Protein AF-R7M9Q4-F1 (afdb_monomer)

Solvent-accessible surface area (backbone atoms only — not comparable to full-atom values): 20468 Å² total; per-residue (Å²): 106,72,73,55,52,57,53,48,53,58,52,61,75,65,59,75,87,78,76,79,80,89,34,70,47,66,74,73,73,48,76,90,44,61,69,54,47,45,53,53,47,53,52,58,59,32,46,84,56,26,28,61,67,54,48,48,50,51,49,61,69,34,69,54,94,81,58,94,63,65,62,60,62,51,62,70,34,91,81,38,45,84,72,50,76,46,64,63,47,68,81,48,102,86,42,60,44,44,33,37,39,36,37,73,64,32,34,40,41,34,43,70,40,64,82,62,77,55,76,37,66,64,53,55,51,48,53,68,72,49,64,78,51,92,48,58,73,47,40,34,35,40,27,30,82,90,41,82,53,56,65,72,32,81,68,46,19,73,37,39,52,68,56,54,43,55,51,56,68,74,55,53,48,84,62,29,78,45,49,74,53,41,58,57,54,54,42,49,42,56,40,43,51,68,68,59,64,32,65,66,77,77,46,81,44,71,62,55,47,54,43,65,78,38,42,73,59,52,53,49,51,53,52,51,51,52,56,53,34,50,56,51,50,53,51,45,51,54,52,43,50,65,72,65,34,89,61,39,48,73,47,75,39,82,87,74,42,30,38,38,38,30,54,71,88,51,91,44,65,81,93,42,17,65,32,35,34,48,33,41,45,93,90,38,74,52,29,79,70,26,43,38,36,37,32,38,42,40,32,70,71,39,30,78,76,41,64,85,56,57,70,42,76,78,47,75,49,76,40,52,26,72,48,74,64,42,35,57,56,45,49,52,51,54,44,52,54,52,49,52,55,45,66,76,44,46,64,63,52,51,49,60,55,53,57,52,61,66,74,78,109

Secondary structure (DSSP, 8-state):
-HHHHHHHHHHHTT----PPPP-HHHHTT----HHHHHHHHHHHH-TTTS-HHHHHHHHHHT--TT-SS-HHHHHHSTT--EEEEEEEEEEETTEEEEEEEEESS-EEEEEE-SS--S-BTHHHHHHHHHTT-SS-EEEEEEE-TT----BSSTTEEEEEHHHHHHHHHT--GGGSSSGGGHHHHHHHHHHHHHHTS-GGGTS--HHHHHHHHHHHHHHHHHHHHHHHHHHHHHHHHHHHHHHH-TTEEEEEETTTTEEEEEETTS--BTTBSEEEEEEE-TT-S-EEEEEEEEEEEE-TTHHHH-TTS--EEEEEEEEEESSHHHHHHHHHHHHHHHHHHHHHHHHHHHHHHHHHHTT--

Mean predicted aligned error: 11.91 Å

Structure (mmCIF, N/CA/C/O backbone):
data_AF-R7M9Q4-F1
#
_entry.id   AF-R7M9Q4-F1
#
loop_
_atom_site.group_PDB
_atom_site.id
_atom_site.type_symbol
_atom_site.label_atom_id
_atom_site.label_alt_id
_atom_site.label_comp_id
_atom_site.label_asym_id
_atom_site.label_entity_id
_atom_site.label_seq_id
_atom_site.pdbx_PDB_ins_code
_atom_site.Cartn_x
_atom_site.Cartn_y
_atom_site.Cartn_z
_atom_site.occupancy
_atom_site.B_iso_or_equiv
_atom_site.auth_seq_id
_atom_site.auth_comp_id
_atom_site.auth_asym_id
_atom_site.auth_atom_id
_atom_site.pdbx_PDB_model_num
ATOM 1 N N . MET A 1 1 ? 35.029 -3.135 2.229 1.00 70.31 1 MET A N 1
ATOM 2 C CA . MET A 1 1 ? 34.080 -3.488 1.151 1.00 70.31 1 MET A CA 1
ATOM 3 C C . MET A 1 1 ? 33.670 -4.965 1.120 1.00 70.31 1 MET A C 1
ATOM 5 O O . MET A 1 1 ? 32.537 -5.232 1.477 1.00 70.31 1 MET A O 1
ATOM 9 N N . LYS A 1 2 ? 34.517 -5.950 0.756 1.00 77.69 2 LYS A N 1
ATOM 10 C CA . LYS A 1 2 ? 34.072 -7.368 0.644 1.00 77.69 2 LYS A CA 1
ATOM 11 C C . LYS A 1 2 ? 33.446 -7.928 1.936 1.00 77.69 2 LYS A C 1
ATOM 13 O O . LYS A 1 2 ? 32.343 -8.456 1.897 1.00 77.69 2 LYS A O 1
ATOM 18 N N . ALA A 1 3 ? 34.106 -7.733 3.078 1.00 78.75 3 ALA A N 1
ATOM 19 C CA . ALA A 1 3 ? 33.593 -8.172 4.381 1.00 78.75 3 ALA A CA 1
ATOM 20 C C . ALA A 1 3 ? 32.286 -7.460 4.797 1.00 78.75 3 ALA A C 1
ATOM 22 O O . ALA A 1 3 ? 31.437 -8.051 5.458 1.00 78.75 3 ALA A O 1
ATOM 23 N N . GLU A 1 4 ? 32.100 -6.201 4.392 1.00 77.50 4 GLU A N 1
ATOM 24 C CA . GLU A 1 4 ? 30.874 -5.438 4.666 1.00 77.50 4 GLU A CA 1
ATOM 25 C C . GLU A 1 4 ? 29.713 -5.933 3.800 1.00 77.50 4 GLU A C 1
ATOM 27 O O . GLU A 1 4 ? 28.610 -6.115 4.304 1.00 77.50 4 GLU A O 1
ATOM 32 N N . LEU A 1 5 ? 29.973 -6.247 2.528 1.00 81.56 5 LEU A N 1
ATOM 33 C CA . LEU A 1 5 ? 28.978 -6.832 1.627 1.00 81.56 5 LEU A CA 1
ATOM 34 C C . LEU A 1 5 ? 28.538 -8.225 2.090 1.00 81.56 5 LEU A C 1
ATOM 36 O O . LEU A 1 5 ? 27.349 -8.525 2.078 1.00 81.56 5 LEU A O 1
ATOM 40 N N . GLU A 1 6 ? 29.466 -9.057 2.571 1.00 84.69 6 GLU A N 1
ATOM 41 C CA . GLU A 1 6 ? 29.130 -10.357 3.170 1.00 84.69 6 GLU A CA 1
ATOM 42 C C . GLU A 1 6 ? 28.281 -10.206 4.443 1.00 84.69 6 GLU A C 1
ATOM 44 O O . GLU A 1 6 ? 27.401 -11.026 4.711 1.00 84.69 6 GLU A O 1
ATOM 49 N N . LYS A 1 7 ? 28.510 -9.147 5.230 1.00 82.56 7 LYS A N 1
ATOM 50 C CA . LYS A 1 7 ? 27.692 -8.824 6.406 1.00 82.56 7 LYS A CA 1
ATOM 51 C C . LYS A 1 7 ? 26.277 -8.398 6.000 1.00 82.56 7 LYS A C 1
ATOM 53 O O . LYS A 1 7 ? 25.322 -8.862 6.620 1.00 82.56 7 LYS A O 1
ATOM 58 N N . ILE A 1 8 ? 26.144 -7.567 4.964 1.00 83.75 8 ILE A N 1
ATOM 59 C CA . ILE A 1 8 ? 24.847 -7.143 4.414 1.00 83.75 8 ILE A CA 1
ATOM 60 C C . ILE A 1 8 ? 24.081 -8.347 3.856 1.00 83.75 8 ILE A C 1
ATOM 62 O O . ILE A 1 8 ? 22.933 -8.546 4.232 1.00 83.75 8 ILE A O 1
ATOM 66 N N . ASP A 1 9 ? 24.712 -9.206 3.050 1.00 82.75 9 ASP A N 1
ATOM 67 C CA . ASP A 1 9 ? 24.077 -10.410 2.483 1.00 82.75 9 ASP A CA 1
ATOM 68 C C . ASP A 1 9 ? 23.519 -11.344 3.573 1.00 82.75 9 ASP A C 1
ATOM 70 O O . ASP A 1 9 ? 22.388 -11.824 3.485 1.00 82.75 9 ASP A O 1
ATOM 74 N N . ARG A 1 10 ? 24.272 -11.551 4.662 1.00 84.81 10 ARG A N 1
ATOM 75 C CA . ARG A 1 10 ? 23.792 -12.342 5.809 1.00 84.81 10 ARG A CA 1
ATOM 76 C C . ARG A 1 10 ? 22.605 -11.698 6.521 1.00 84.81 10 ARG A C 1
ATOM 78 O O . ARG A 1 10 ? 21.730 -12.435 6.967 1.00 84.81 10 ARG A O 1
ATOM 85 N N . LYS A 1 11 ? 22.588 -10.366 6.658 1.00 83.19 11 LYS A N 1
ATOM 86 C CA . LYS A 1 11 ? 21.455 -9.623 7.232 1.00 83.19 11 LYS A CA 1
ATOM 87 C C . LYS A 1 11 ? 20.225 -9.749 6.323 1.00 83.19 11 LYS A C 1
ATOM 89 O O . LYS A 1 11 ? 19.170 -10.163 6.785 1.00 83.19 11 LYS A O 1
ATOM 94 N N . LEU A 1 12 ? 20.395 -9.535 5.017 1.00 81.56 12 LEU A N 1
ATOM 95 C CA . LEU A 1 12 ? 19.318 -9.626 4.028 1.00 81.56 12 LEU A CA 1
ATOM 96 C C . LEU A 1 12 ? 18.658 -11.011 3.981 1.00 81.56 12 LEU A C 1
ATOM 98 O O . LEU A 1 12 ? 17.439 -11.106 3.900 1.00 81.56 12 LEU A O 1
ATOM 102 N N . LYS A 1 13 ? 19.436 -12.093 4.101 1.00 82.62 13 LYS A N 1
ATOM 103 C CA . LYS A 1 13 ? 18.911 -13.474 4.125 1.00 82.62 13 LYS A CA 1
ATOM 104 C C . LYS A 1 13 ? 18.049 -13.811 5.346 1.00 82.62 13 LYS A C 1
ATOM 106 O O . LYS A 1 13 ? 17.380 -14.842 5.335 1.00 82.62 13 LYS A O 1
ATOM 111 N N . ARG A 1 14 ? 18.104 -13.006 6.411 1.00 77.75 14 ARG A N 1
ATOM 112 C CA . ARG A 1 14 ? 17.353 -13.235 7.658 1.00 77.75 14 ARG A CA 1
ATOM 113 C C . ARG A 1 14 ? 16.019 -12.501 7.690 1.00 77.75 14 ARG A C 1
ATOM 115 O O . ARG A 1 14 ? 15.104 -12.978 8.358 1.00 77.75 14 ARG A O 1
ATOM 122 N N . ILE A 1 15 ? 15.899 -11.422 6.921 1.00 76.88 15 ILE A N 1
ATOM 123 C CA . ILE A 1 15 ? 14.683 -10.620 6.822 1.00 76.88 15 ILE A CA 1
ATOM 124 C C . ILE A 1 15 ? 13.531 -11.497 6.322 1.00 76.88 15 ILE A C 1
ATOM 126 O O . ILE A 1 15 ? 13.568 -12.053 5.220 1.00 76.88 15 ILE A O 1
ATOM 130 N N . ARG A 1 16 ? 12.468 -11.591 7.125 1.00 66.69 16 ARG A N 1
ATOM 131 C CA . ARG A 1 16 ? 11.183 -12.172 6.717 1.00 66.69 16 ARG A CA 1
ATOM 132 C C . ARG A 1 16 ? 10.185 -11.051 6.483 1.00 66.69 16 ARG A C 1
ATOM 134 O O . ARG A 1 16 ? 9.675 -10.470 7.435 1.00 66.69 16 ARG A O 1
ATOM 141 N N . ILE A 1 17 ? 9.857 -10.796 5.219 1.00 62.75 17 ILE A N 1
ATOM 142 C CA . ILE A 1 17 ? 8.815 -9.831 4.860 1.00 62.75 17 ILE A CA 1
ATOM 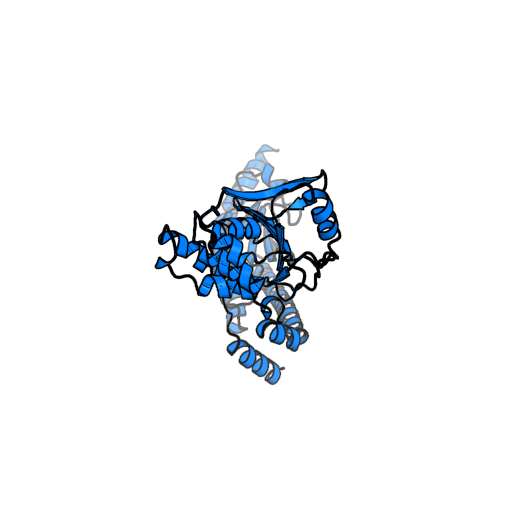143 C C . ILE A 1 17 ? 7.462 -10.412 5.294 1.00 62.75 17 ILE A C 1
ATOM 145 O O . ILE A 1 17 ? 6.940 -11.340 4.670 1.00 62.75 17 ILE A O 1
ATOM 149 N N . LYS A 1 18 ? 6.896 -9.899 6.392 1.00 58.84 18 LYS A N 1
ATOM 150 C CA . LYS A 1 18 ? 5.530 -10.238 6.806 1.00 58.84 18 LYS A CA 1
ATOM 151 C C . LYS A 1 18 ? 4.557 -9.528 5.871 1.00 58.84 18 LYS A C 1
ATOM 153 O O . LYS A 1 18 ? 4.484 -8.304 5.851 1.00 58.84 18 LYS A O 1
ATOM 158 N N . LYS A 1 19 ? 3.796 -10.298 5.097 1.00 61.03 19 LYS A N 1
ATOM 159 C CA . LYS A 1 19 ? 2.701 -9.747 4.297 1.00 61.03 19 LYS A CA 1
ATOM 160 C C . LYS A 1 19 ? 1.541 -9.401 5.230 1.00 61.03 19 LYS A C 1
ATOM 162 O O . LYS A 1 19 ? 1.145 -10.247 6.031 1.00 61.03 19 LYS A O 1
ATOM 167 N N . MET A 1 20 ? 1.006 -8.185 5.128 1.00 61.62 20 MET A N 1
ATOM 168 C CA . MET A 1 20 ? -0.204 -7.831 5.869 1.00 61.62 20 MET A CA 1
ATOM 169 C C . MET A 1 20 ? -1.376 -8.730 5.443 1.00 61.62 20 MET A C 1
ATOM 171 O O . MET A 1 20 ? -1.470 -9.084 4.260 1.00 61.62 20 MET A O 1
ATOM 175 N N . PRO A 1 21 ? -2.240 -9.139 6.386 1.00 64.56 21 PRO A N 1
ATOM 176 C CA . PRO A 1 21 ? -3.415 -9.935 6.066 1.00 64.56 21 PRO A CA 1
ATOM 177 C C . PRO A 1 21 ? -4.367 -9.141 5.164 1.00 64.56 21 PRO A C 1
ATOM 179 O O . PRO A 1 21 ? -4.563 -7.944 5.355 1.00 64.56 21 PRO A O 1
ATOM 182 N N . ASN A 1 22 ? -4.976 -9.818 4.187 1.00 71.94 22 ASN A N 1
ATOM 183 C CA . ASN A 1 22 ? -6.060 -9.229 3.405 1.00 71.94 22 ASN A CA 1
ATOM 184 C C . ASN A 1 22 ? -7.321 -9.160 4.280 1.00 71.94 22 ASN A C 1
ATOM 186 O O . ASN A 1 22 ? -7.720 -10.179 4.845 1.00 71.94 22 ASN A O 1
ATOM 190 N N . THR A 1 23 ? -7.958 -7.994 4.338 1.00 78.19 23 THR A N 1
ATOM 191 C CA . THR A 1 23 ? -9.272 -7.782 4.966 1.00 78.19 23 THR A CA 1
ATOM 192 C C . THR A 1 23 ? -10.290 -7.382 3.901 1.00 78.19 23 THR A C 1
ATOM 194 O O . THR A 1 23 ? -9.913 -7.004 2.787 1.00 78.19 23 THR A O 1
ATOM 197 N N . PHE A 1 24 ? -11.588 -7.428 4.202 1.00 81.12 24 PHE A N 1
ATOM 198 C CA . PHE A 1 24 ? -12.613 -7.028 3.230 1.00 81.12 24 PHE A CA 1
ATOM 199 C C . PHE A 1 24 ? -12.363 -5.615 2.675 1.00 81.12 24 PHE A C 1
ATOM 201 O O . PHE A 1 24 ? -12.371 -5.408 1.460 1.00 81.12 24 PHE A O 1
ATOM 208 N N . LEU A 1 25 ? -12.034 -4.654 3.545 1.00 78.81 25 LEU A N 1
ATOM 209 C CA . LEU A 1 25 ? -11.739 -3.283 3.115 1.00 78.81 25 LEU A CA 1
ATOM 210 C C . LEU A 1 25 ? -10.465 -3.157 2.272 1.00 78.81 25 LEU A C 1
ATOM 212 O O . LEU A 1 25 ? -10.451 -2.350 1.339 1.00 78.81 25 LEU A O 1
ATOM 216 N N . SER A 1 26 ? -9.444 -3.996 2.498 1.00 74.50 26 SER A N 1
ATOM 217 C CA . SER A 1 26 ? -8.271 -4.030 1.614 1.00 74.50 26 SER A CA 1
ATOM 218 C C . SER A 1 26 ? -8.618 -4.572 0.224 1.00 74.50 26 SER A C 1
ATOM 220 O O . SER A 1 26 ? -8.037 -4.133 -0.764 1.00 74.50 26 SER A O 1
ATOM 222 N N . ILE A 1 27 ? -9.575 -5.503 0.131 1.00 79.88 27 ILE A N 1
ATOM 223 C CA . ILE A 1 27 ? -10.039 -6.072 -1.144 1.00 79.88 27 ILE A CA 1
ATOM 224 C C . ILE A 1 27 ? -10.811 -5.028 -1.961 1.00 79.88 27 ILE A C 1
ATOM 226 O O . ILE A 1 27 ? -10.597 -4.918 -3.166 1.00 79.88 27 ILE A O 1
ATOM 230 N N . ILE A 1 28 ? -11.673 -4.234 -1.318 1.00 79.88 28 ILE A N 1
ATOM 231 C CA . ILE A 1 28 ? -12.477 -3.204 -2.003 1.00 79.88 28 ILE A CA 1
ATOM 232 C C . ILE A 1 28 ? -11.789 -1.831 -2.087 1.00 79.88 28 ILE A C 1
ATOM 234 O O . ILE A 1 28 ? -12.424 -0.845 -2.463 1.00 79.88 28 ILE A O 1
ATOM 238 N N . ASN A 1 29 ? -10.500 -1.758 -1.739 1.00 77.25 29 ASN A N 1
ATOM 239 C CA . ASN A 1 29 ? -9.687 -0.540 -1.762 1.00 77.25 29 ASN A CA 1
ATOM 240 C C . ASN A 1 29 ? -10.316 0.634 -0.981 1.00 77.25 29 ASN A C 1
ATOM 242 O O . ASN A 1 29 ? -10.319 1.785 -1.431 1.00 77.25 29 ASN A O 1
ATOM 246 N N . LYS A 1 30 ? -10.885 0.343 0.194 1.00 77.31 30 LYS A N 1
ATOM 247 C CA . LYS A 1 30 ? -11.396 1.357 1.122 1.00 77.31 30 LYS A CA 1
ATOM 248 C C . LYS A 1 30 ? -10.403 1.577 2.255 1.00 77.31 30 LYS A C 1
ATOM 250 O O . LYS A 1 30 ? -9.820 0.634 2.782 1.00 77.31 30 LYS A O 1
ATOM 255 N N . LYS A 1 31 ? -10.211 2.847 2.615 1.00 74.94 31 LYS A N 1
ATOM 256 C CA . LYS A 1 31 ? -9.383 3.235 3.757 1.00 74.94 31 LYS A CA 1
ATOM 257 C C . LYS A 1 31 ? -10.149 2.987 5.052 1.00 74.94 31 LYS A C 1
ATOM 259 O O . LYS A 1 31 ? -11.365 3.138 5.092 1.00 74.94 31 LYS A O 1
ATOM 264 N N . PHE A 1 32 ? -9.414 2.639 6.097 1.00 73.56 32 PHE A N 1
ATOM 265 C CA . PHE A 1 32 ? -9.938 2.477 7.448 1.00 73.56 32 PHE A CA 1
ATOM 266 C C . PHE A 1 32 ? -9.890 3.834 8.171 1.00 73.56 32 PHE A C 1
ATOM 268 O O . PHE A 1 32 ? -9.094 4.060 9.078 1.00 73.56 32 PHE A O 1
ATOM 275 N N . ASP A 1 33 ? -10.672 4.789 7.663 1.00 81.56 33 ASP A N 1
ATOM 276 C CA . ASP A 1 33 ? -10.857 6.091 8.306 1.00 81.56 33 ASP A CA 1
ATOM 277 C C . ASP A 1 33 ? -11.890 6.016 9.439 1.00 81.56 33 ASP A C 1
ATOM 279 O O . ASP A 1 33 ? -12.653 5.057 9.541 1.00 81.56 33 ASP A O 1
ATOM 283 N N . GLU A 1 34 ? -11.906 7.035 10.299 1.00 83.19 34 GLU A N 1
ATOM 284 C CA . GLU A 1 34 ? -12.761 7.113 11.492 1.00 83.19 34 GLU A CA 1
ATOM 285 C C . GLU A 1 34 ? -14.228 6.810 11.199 1.00 83.19 34 GLU A C 1
ATOM 287 O O . GLU A 1 34 ? -14.825 5.960 11.855 1.00 83.19 34 GLU A O 1
ATOM 292 N N . VAL A 1 35 ? -14.766 7.392 10.127 1.00 87.38 35 VAL A N 1
ATOM 293 C CA . VAL A 1 35 ? -16.145 7.179 9.674 1.00 87.38 35 VAL A CA 1
ATOM 294 C C . VAL A 1 35 ? -16.397 5.719 9.298 1.00 87.38 35 VAL A C 1
ATOM 296 O O . VAL A 1 35 ? -17.422 5.137 9.661 1.00 87.38 35 VAL A O 1
ATOM 299 N N . THR A 1 36 ? -15.472 5.107 8.561 1.00 88.94 36 THR A N 1
ATOM 300 C CA . THR A 1 36 ? -15.588 3.709 8.143 1.00 88.94 36 THR A CA 1
ATOM 301 C C . THR A 1 36 ? -15.547 2.768 9.343 1.00 88.94 36 THR A C 1
ATOM 303 O O . THR A 1 36 ? -16.353 1.838 9.410 1.00 88.94 36 THR A O 1
ATOM 306 N N . ILE A 1 37 ? -14.680 3.030 10.325 1.00 89.56 37 ILE A N 1
ATOM 307 C CA . ILE A 1 37 ? -14.646 2.215 11.543 1.00 89.56 37 ILE A CA 1
ATOM 308 C C . ILE A 1 37 ? -15.900 2.418 12.379 1.00 89.56 37 ILE A C 1
ATOM 310 O O . ILE A 1 37 ? -16.456 1.432 12.855 1.00 89.56 37 ILE A O 1
ATOM 314 N N . SER A 1 38 ? -16.387 3.652 12.514 1.00 92.75 38 SER A N 1
ATOM 315 C CA . SER A 1 38 ? -17.630 3.933 13.235 1.00 92.75 38 SER A CA 1
ATOM 316 C C . SER A 1 38 ? -18.805 3.168 12.623 1.00 92.75 38 SER A C 1
ATOM 318 O O . SER A 1 38 ? -19.590 2.571 13.353 1.00 92.75 38 SER A O 1
ATOM 320 N N . ARG A 1 39 ? -18.868 3.054 11.288 1.00 92.44 39 ARG A N 1
ATOM 321 C CA . ARG A 1 39 ? -19.854 2.205 10.592 1.00 92.44 39 ARG A CA 1
ATOM 322 C C . ARG A 1 39 ? -19.722 0.726 10.938 1.00 92.44 39 ARG A C 1
ATOM 324 O O . ARG A 1 39 ? -20.727 0.079 11.226 1.00 92.44 39 ARG A O 1
ATOM 331 N N . CYS A 1 40 ? -18.504 0.187 10.919 1.00 92.94 40 CYS A N 1
ATOM 332 C CA . CYS A 1 40 ? -18.264 -1.200 11.317 1.00 92.94 40 CYS A CA 1
ATOM 333 C C . CYS A 1 40 ? -18.645 -1.434 12.785 1.00 92.94 40 CYS A C 1
ATOM 335 O O . CYS A 1 40 ? -19.339 -2.400 13.086 1.00 92.94 40 CYS A O 1
ATOM 337 N N . LEU A 1 41 ? -18.251 -0.534 13.688 1.00 94.81 41 LEU A N 1
ATOM 338 C CA . LEU A 1 41 ? -18.610 -0.592 15.102 1.00 94.81 41 LEU A CA 1
ATOM 339 C C . LEU A 1 41 ? -20.124 -0.536 15.291 1.00 94.81 41 LEU A C 1
ATOM 341 O O . LEU A 1 41 ? -20.656 -1.378 16.000 1.00 94.81 41 LEU A O 1
ATOM 345 N N . ALA A 1 42 ? -20.840 0.368 14.622 1.00 95.94 42 ALA A N 1
ATOM 346 C CA . ALA A 1 42 ? -22.297 0.420 14.712 1.00 95.94 42 ALA A CA 1
ATOM 347 C C . ALA A 1 42 ? -22.952 -0.885 14.238 1.00 95.94 42 ALA A C 1
ATOM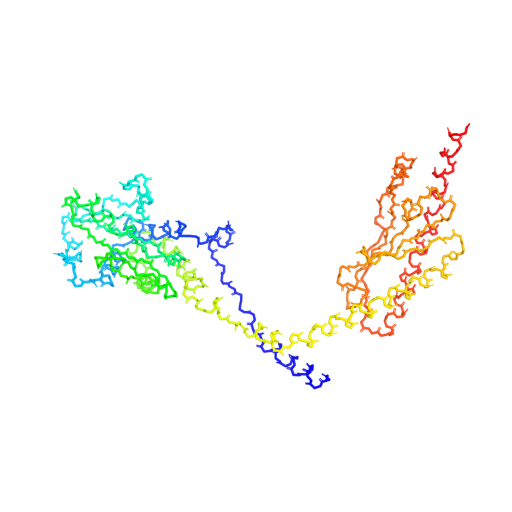 349 O O . ALA A 1 42 ? -23.866 -1.389 14.884 1.00 95.94 42 ALA A O 1
ATOM 350 N N . PHE A 1 43 ? -22.448 -1.501 13.165 1.00 95.00 43 PHE A N 1
ATOM 351 C CA . PHE A 1 43 ? -22.930 -2.821 12.760 1.00 95.00 43 PHE A CA 1
ATOM 352 C C . PHE A 1 43 ? -22.709 -3.874 13.859 1.00 95.00 43 PHE A C 1
ATOM 354 O O . PHE A 1 43 ? -23.636 -4.614 14.183 1.00 95.00 43 PHE A O 1
ATOM 361 N N . LEU A 1 44 ? -21.507 -3.919 14.445 1.00 94.88 44 LEU A N 1
ATOM 362 C CA . LEU A 1 44 ? -21.124 -4.901 15.464 1.00 94.88 44 LEU A CA 1
ATOM 363 C C . LEU A 1 44 ? -21.822 -4.693 16.813 1.00 94.88 44 LEU A C 1
ATOM 365 O O . LEU A 1 44 ? -22.085 -5.666 17.517 1.00 94.88 44 LEU A O 1
ATOM 369 N N . LEU A 1 45 ? -22.103 -3.442 17.173 1.00 95.69 45 LEU A N 1
ATOM 370 C CA . LEU A 1 45 ? -22.740 -3.050 18.428 1.00 95.69 45 LEU A CA 1
ATOM 371 C C . LEU A 1 45 ? -24.270 -3.096 18.351 1.00 95.69 45 LEU A C 1
ATOM 373 O O . LEU A 1 45 ? -24.923 -3.007 19.383 1.00 95.69 45 LEU A O 1
ATOM 377 N N . ASN A 1 46 ? -24.859 -3.266 17.167 1.00 95.38 46 ASN A N 1
ATOM 378 C CA . ASN A 1 46 ? -26.299 -3.435 17.028 1.00 95.38 46 ASN A CA 1
ATOM 379 C C . ASN A 1 46 ? -26.727 -4.851 17.477 1.00 95.38 46 ASN A C 1
ATOM 381 O O . ASN A 1 46 ? -26.441 -5.820 16.763 1.00 95.38 46 ASN A O 1
ATOM 385 N N . PRO A 1 47 ? -27.484 -5.005 18.585 1.00 93.38 47 PRO A N 1
ATOM 386 C CA . PRO A 1 47 ? -27.907 -6.319 19.072 1.00 93.38 47 PRO A CA 1
ATOM 387 C C . PRO A 1 47 ? -28.810 -7.086 18.096 1.00 93.38 47 PRO A C 1
ATOM 389 O O . PRO A 1 47 ? -28.930 -8.303 18.212 1.00 93.38 47 PRO A O 1
ATOM 392 N N . GLN A 1 48 ? -29.448 -6.399 17.140 1.00 91.50 48 GLN A N 1
ATOM 393 C CA . GLN A 1 48 ? -30.253 -7.033 16.094 1.00 91.50 48 GLN A CA 1
ATOM 394 C C . GLN A 1 48 ? -29.393 -7.713 15.023 1.00 91.50 48 GLN A C 1
ATOM 396 O O . GLN A 1 48 ? -29.825 -8.727 14.474 1.00 91.50 48 GLN A O 1
ATOM 401 N N . ASN A 1 49 ? -28.196 -7.181 14.749 1.00 89.81 49 ASN A N 1
ATOM 402 C CA . ASN A 1 49 ? -27.241 -7.762 13.801 1.00 89.81 49 ASN A CA 1
ATOM 403 C C . ASN A 1 49 ? -26.358 -8.820 14.472 1.00 89.81 49 ASN A C 1
ATOM 405 O O . ASN A 1 49 ? -25.983 -9.811 13.842 1.00 89.81 49 ASN A O 1
ATOM 409 N N . THR A 1 50 ? -26.008 -8.596 15.742 1.00 91.62 50 THR A N 1
ATOM 410 C CA . THR A 1 50 ? -25.080 -9.439 16.497 1.00 91.62 50 THR A CA 1
ATOM 411 C C . THR A 1 50 ? -25.727 -10.025 17.755 1.00 91.62 50 THR A C 1
ATOM 413 O O . THR A 1 50 ? -26.459 -11.012 17.666 1.00 91.62 50 THR A O 1
ATOM 416 N N . THR A 1 51 ? -25.403 -9.478 18.930 1.00 93.94 51 THR A N 1
ATOM 417 C CA . THR A 1 51 ? -25.802 -9.976 20.244 1.00 93.94 51 THR A CA 1
ATOM 418 C C . THR A 1 51 ? -25.667 -8.897 21.317 1.00 93.94 51 THR A C 1
ATOM 420 O O . THR A 1 51 ? -24.697 -8.136 21.350 1.00 93.94 51 THR A O 1
ATOM 423 N N . THR A 1 52 ? -26.599 -8.877 22.271 1.00 94.12 52 THR A N 1
ATOM 424 C CA . THR A 1 52 ? -26.554 -7.982 23.442 1.00 94.12 52 THR A CA 1
ATOM 425 C C . THR A 1 52 ? -25.331 -8.239 24.331 1.00 94.12 52 THR A C 1
ATOM 427 O O . THR A 1 52 ? -24.908 -7.355 25.075 1.00 94.12 52 THR A O 1
ATOM 430 N N . LYS A 1 53 ? -24.706 -9.423 24.224 1.00 94.88 53 LYS A N 1
ATOM 431 C CA . LYS A 1 53 ? -23.476 -9.780 24.950 1.00 94.88 53 LYS A CA 1
ATOM 432 C C . LYS A 1 53 ? -22.343 -8.778 24.700 1.00 94.88 53 LYS A C 1
ATOM 434 O O . LYS A 1 53 ? -21.656 -8.409 25.645 1.00 94.88 53 LYS A O 1
ATOM 439 N N . ILE A 1 54 ? -22.190 -8.288 23.465 1.00 96.25 54 ILE A N 1
ATOM 440 C CA . ILE A 1 54 ? -21.151 -7.301 23.121 1.00 96.25 54 ILE A CA 1
ATOM 441 C C . ILE A 1 54 ? -21.398 -5.986 23.868 1.00 96.25 54 ILE A C 1
ATOM 443 O O . ILE A 1 54 ? -20.473 -5.447 24.470 1.00 96.25 54 ILE A O 1
ATOM 447 N N . ILE A 1 55 ? -22.645 -5.497 23.881 1.00 96.62 55 ILE A N 1
ATOM 448 C CA . ILE A 1 55 ? -23.016 -4.274 24.608 1.00 96.62 55 ILE A CA 1
ATOM 449 C C . ILE A 1 55 ? -22.771 -4.437 26.108 1.00 96.62 55 ILE A C 1
ATOM 451 O O . ILE A 1 55 ? -22.187 -3.554 26.728 1.00 96.62 55 ILE A O 1
ATOM 455 N N . LYS A 1 56 ? -23.162 -5.572 26.695 1.00 95.94 56 LYS A N 1
ATOM 456 C CA . LYS A 1 56 ? -22.946 -5.842 28.122 1.00 95.94 56 LYS A CA 1
ATOM 457 C C . LYS A 1 56 ? -21.463 -5.799 28.497 1.00 95.94 56 LYS A C 1
ATOM 459 O O . LYS A 1 56 ? -21.094 -5.142 29.467 1.00 95.94 56 LYS A O 1
ATOM 464 N N . GLU A 1 57 ? -20.609 -6.465 27.725 1.00 96.38 57 GLU A N 1
ATOM 465 C CA . GLU A 1 57 ? -19.166 -6.451 27.976 1.00 96.38 57 GLU A CA 1
ATOM 466 C C . GLU A 1 57 ? -18.552 -5.063 27.738 1.00 96.38 57 GLU A C 1
ATOM 468 O O . GLU A 1 57 ? -17.709 -4.625 28.520 1.00 96.38 57 GLU A O 1
ATOM 473 N N . LEU A 1 58 ? -19.033 -4.318 26.735 1.00 97.25 58 LEU A N 1
ATOM 474 C CA . LEU A 1 58 ? -18.635 -2.925 26.518 1.00 97.25 58 LEU A CA 1
ATOM 475 C C . LEU A 1 58 ? -18.990 -2.040 27.723 1.00 97.25 58 LEU A C 1
ATOM 477 O O . LEU A 1 58 ? -18.163 -1.249 28.175 1.00 97.25 58 LEU A O 1
ATOM 481 N N . LEU A 1 59 ? -20.194 -2.189 28.282 1.00 96.31 59 LEU A N 1
ATOM 482 C CA . LEU A 1 59 ? -20.610 -1.481 29.495 1.00 96.31 59 LEU A CA 1
ATOM 483 C C . LEU A 1 59 ? -19.761 -1.882 30.708 1.00 96.31 59 LEU A C 1
ATOM 485 O O . LEU A 1 59 ? -19.430 -1.028 31.522 1.00 96.31 59 LEU A O 1
ATOM 489 N N . ASN A 1 60 ? -19.359 -3.152 30.818 1.00 94.75 60 ASN A N 1
ATOM 490 C CA . ASN A 1 60 ? -18.484 -3.618 31.896 1.00 94.75 60 ASN A CA 1
ATOM 491 C C . ASN A 1 60 ? -17.090 -2.985 31.845 1.00 94.75 60 ASN A C 1
ATOM 493 O O . ASN A 1 60 ? -16.611 -2.513 32.876 1.00 94.75 60 ASN A O 1
ATOM 497 N N . VAL A 1 61 ? -16.444 -2.958 30.674 1.00 94.88 61 VAL A N 1
ATOM 498 C CA . VAL A 1 61 ? -15.091 -2.385 30.531 1.00 94.88 61 VAL A CA 1
ATOM 499 C C . VAL A 1 61 ? -15.078 -0.856 30.535 1.00 94.88 61 VAL A C 1
ATOM 501 O O . VAL A 1 61 ? -14.011 -0.264 30.666 1.00 94.88 61 VAL A O 1
ATOM 504 N N . SER A 1 62 ? -16.243 -0.219 30.385 1.00 94.38 62 SER A N 1
ATOM 505 C CA . SER A 1 62 ? -16.400 1.238 30.376 1.00 94.38 62 SER A CA 1
ATOM 506 C C . SER A 1 62 ? -16.910 1.808 31.704 1.00 94.38 62 SER A C 1
ATOM 508 O O . SER A 1 62 ? -17.286 2.972 31.756 1.00 94.38 62 SER A O 1
ATOM 510 N N . LYS A 1 63 ? -16.938 1.039 32.796 1.00 90.38 63 LYS A N 1
ATOM 511 C CA . LYS A 1 63 ? -17.345 1.551 34.118 1.00 90.38 63 LYS A CA 1
ATOM 512 C C . LYS A 1 63 ? -16.402 2.653 34.601 1.00 90.38 63 LYS A C 1
ATOM 514 O O . LYS A 1 63 ? -15.187 2.462 34.601 1.00 90.38 63 LYS A O 1
ATOM 519 N N . ILE A 1 64 ? -16.972 3.765 35.059 1.00 88.12 64 ILE A N 1
ATOM 520 C CA . ILE A 1 64 ? -16.233 4.857 35.707 1.00 88.12 64 ILE A CA 1
ATOM 521 C C . ILE A 1 64 ? -16.903 5.231 37.039 1.00 88.12 64 ILE A C 1
ATOM 523 O O . ILE A 1 64 ? -18.107 5.006 37.187 1.00 88.12 64 ILE A O 1
ATOM 527 N N . PRO A 1 65 ? -16.155 5.761 38.026 1.00 80.25 65 PRO A N 1
ATOM 528 C CA . PRO A 1 65 ? -16.715 6.157 39.322 1.00 80.25 65 PRO A CA 1
ATOM 529 C C . PRO A 1 65 ? -17.862 7.175 39.243 1.00 80.25 65 PRO A C 1
ATOM 531 O O . PRO A 1 65 ? -18.725 7.191 40.116 1.00 80.25 65 PRO A O 1
ATOM 534 N N . GLU A 1 66 ? -17.874 8.007 38.205 1.00 80.25 66 GLU A N 1
ATOM 535 C CA . GLU A 1 66 ? -18.807 9.116 37.997 1.00 80.25 66 GLU A CA 1
ATOM 536 C C . GLU A 1 66 ? -20.150 8.675 37.381 1.00 80.25 66 GLU A C 1
ATOM 538 O O . GLU A 1 66 ? -21.039 9.504 37.176 1.00 80.25 66 GLU A O 1
ATOM 543 N N . ASP A 1 67 ? -20.327 7.382 37.082 1.00 82.88 67 ASP A N 1
ATOM 544 C CA . ASP A 1 67 ? -21.580 6.857 36.540 1.00 82.88 67 ASP A CA 1
ATOM 545 C C . ASP A 1 67 ? -22.722 6.968 37.569 1.00 82.88 67 ASP A C 1
ATOM 547 O O . ASP A 1 67 ? -22.740 6.301 38.603 1.00 82.88 67 ASP A O 1
ATOM 551 N N . GLU A 1 68 ? -23.753 7.750 37.245 1.00 77.56 68 GLU A N 1
ATOM 552 C CA . GLU A 1 68 ? -24.938 7.926 38.103 1.00 77.56 68 GLU A CA 1
ATOM 553 C C . GLU A 1 68 ? -25.852 6.684 38.156 1.00 77.56 68 GLU A C 1
ATOM 555 O O . GLU A 1 68 ? -26.757 6.591 38.994 1.00 77.56 68 GLU A O 1
ATOM 560 N N . LYS A 1 69 ? -25.666 5.736 37.228 1.00 86.12 69 LYS A N 1
ATOM 561 C CA . LYS A 1 69 ? -26.498 4.538 37.051 1.00 86.12 69 LYS A CA 1
ATOM 562 C C . LYS A 1 69 ? -25.645 3.312 36.757 1.00 86.12 69 LYS A C 1
ATOM 564 O O . LYS A 1 69 ? -24.661 3.382 36.028 1.00 86.12 69 LYS A O 1
ATOM 569 N N . ASN A 1 70 ? -26.099 2.149 37.223 1.00 91.00 70 ASN A N 1
ATOM 570 C CA . ASN A 1 70 ? -25.548 0.876 36.775 1.00 91.00 70 ASN A CA 1
ATOM 571 C C . ASN A 1 70 ? -26.163 0.488 35.419 1.00 91.00 70 ASN A C 1
ATOM 573 O O . ASN A 1 70 ? -27.216 -0.144 35.348 1.00 91.00 70 ASN A O 1
ATOM 577 N N . PHE A 1 71 ? -25.502 0.871 34.327 1.00 93.44 71 PHE A N 1
ATOM 578 C CA . PHE A 1 71 ? -25.985 0.593 32.970 1.00 93.44 71 PHE A CA 1
ATOM 579 C C . PHE A 1 71 ? -26.092 -0.906 32.644 1.00 93.44 71 PHE A C 1
ATOM 581 O O . PHE A 1 71 ? -26.916 -1.285 31.816 1.00 93.44 71 PHE A O 1
ATOM 588 N N . CYS A 1 72 ? -25.312 -1.772 33.305 1.00 92.44 72 CYS A N 1
ATOM 589 C CA . CYS A 1 72 ? -25.449 -3.223 33.135 1.00 92.44 72 CYS A CA 1
ATOM 590 C C . CYS A 1 72 ? -26.774 -3.732 33.718 1.00 92.44 72 CYS A C 1
ATOM 592 O O . CYS A 1 72 ? -27.459 -4.512 33.066 1.00 92.44 72 CYS A O 1
ATOM 594 N N . GLU A 1 73 ? -27.166 -3.250 34.901 1.00 92.88 73 GLU A N 1
ATOM 595 C CA . GLU A 1 73 ? -28.468 -3.579 35.502 1.00 92.88 73 GLU A CA 1
ATOM 596 C C . GLU A 1 73 ? -29.632 -3.019 34.676 1.00 92.88 73 GLU A C 1
ATOM 598 O O . GLU A 1 73 ? -30.647 -3.691 34.507 1.00 92.88 73 GLU A O 1
ATOM 603 N N . LEU A 1 74 ? -29.485 -1.809 34.116 1.00 93.62 74 LEU A N 1
ATOM 604 C CA . LEU A 1 74 ? -30.487 -1.246 33.205 1.00 93.62 74 LEU A CA 1
ATOM 605 C C . LEU A 1 74 ? -30.661 -2.117 31.960 1.00 93.62 74 LEU A C 1
ATOM 607 O O . LEU A 1 74 ? -31.793 -2.373 31.563 1.00 93.62 74 LEU A O 1
ATOM 611 N N . LEU A 1 75 ? -29.568 -2.600 31.363 1.00 94.94 75 LEU A N 1
ATOM 612 C CA . LEU A 1 75 ? -29.615 -3.476 30.191 1.00 94.94 75 LEU A CA 1
ATOM 613 C C . LEU A 1 75 ? -30.304 -4.820 30.476 1.00 94.94 75 LEU A C 1
ATOM 615 O O . LEU A 1 75 ? -30.972 -5.353 29.597 1.00 94.94 75 LEU A O 1
ATOM 619 N N . GLU A 1 76 ? -30.148 -5.360 31.686 1.00 93.06 76 GLU A N 1
ATOM 620 C CA . GLU A 1 76 ? -30.753 -6.633 32.106 1.00 93.06 76 GLU A CA 1
ATOM 621 C C . GLU A 1 76 ? -32.217 -6.502 32.560 1.00 93.06 76 GLU A C 1
ATOM 623 O O . GLU A 1 76 ? -32.882 -7.514 32.786 1.00 93.06 76 GLU A O 1
ATOM 628 N N . ASN A 1 77 ? -32.739 -5.278 32.682 1.00 92.75 77 ASN A N 1
ATOM 629 C CA . ASN A 1 77 ? -34.137 -5.047 33.029 1.00 92.75 77 ASN A CA 1
ATOM 630 C C . ASN A 1 77 ? -35.069 -5.561 31.920 1.00 92.75 77 ASN A C 1
ATOM 632 O O . ASN A 1 77 ? -34.888 -5.249 30.747 1.00 92.75 77 ASN A O 1
ATOM 636 N N . GLU A 1 78 ? -36.122 -6.282 32.302 1.00 89.75 78 GLU A N 1
ATOM 637 C CA . GLU A 1 78 ? -37.111 -6.857 31.379 1.00 89.75 78 GLU A CA 1
ATOM 638 C C . GLU A 1 78 ? -37.838 -5.824 30.497 1.00 89.75 78 GLU A C 1
ATOM 640 O O . GLU A 1 78 ? -38.304 -6.159 29.410 1.00 89.75 78 GLU A O 1
ATOM 645 N N . ASN A 1 79 ? -37.909 -4.562 30.932 1.00 91.94 79 ASN A N 1
ATOM 646 C CA . ASN A 1 79 ? -38.524 -3.467 30.174 1.00 91.94 79 ASN A CA 1
ATOM 647 C C . ASN A 1 79 ? -37.539 -2.764 29.225 1.00 91.94 79 ASN A C 1
ATOM 649 O O . ASN A 1 79 ? -37.932 -1.861 28.475 1.00 91.94 79 ASN A O 1
ATOM 653 N N . THR A 1 80 ? -36.263 -3.148 29.258 1.00 94.62 80 THR A N 1
ATOM 654 C CA . THR A 1 80 ? -35.234 -2.594 28.387 1.00 94.62 80 THR A CA 1
ATOM 655 C C . THR A 1 80 ? -35.209 -3.335 27.061 1.00 94.62 80 THR A C 1
ATOM 657 O O . THR A 1 80 ? -34.950 -4.534 26.998 1.00 94.62 80 THR A O 1
ATOM 660 N N . TYR 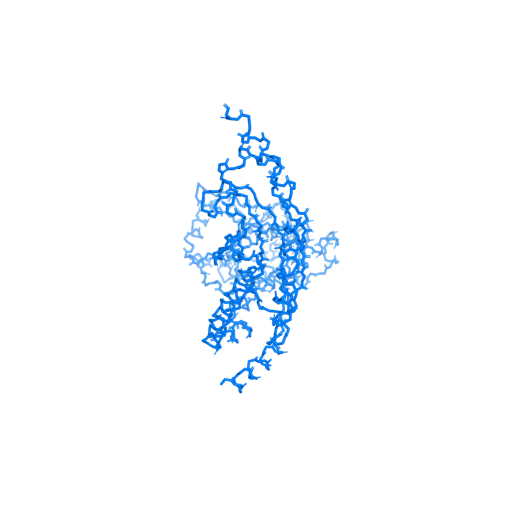A 1 81 ? -35.431 -2.605 25.975 1.00 94.38 81 TYR A N 1
ATOM 661 C CA . TYR A 1 81 ? -35.285 -3.123 24.621 1.00 94.38 81 TYR A CA 1
ATOM 662 C C . TYR A 1 81 ? -34.481 -2.149 23.766 1.00 94.38 81 TYR A C 1
ATOM 664 O O . TYR A 1 81 ? -34.459 -0.944 24.018 1.00 94.38 81 TYR A O 1
ATOM 672 N N . PHE A 1 82 ? -33.782 -2.699 22.776 1.00 96.50 82 PHE A N 1
ATOM 673 C CA . PHE A 1 82 ? -33.049 -1.920 21.786 1.00 96.50 82 PHE A CA 1
ATOM 674 C C . PHE A 1 82 ? -34.035 -1.184 20.874 1.00 96.50 82 PHE A C 1
ATOM 676 O O . PHE A 1 82 ? -34.948 -1.808 20.331 1.00 96.50 82 PHE A O 1
ATOM 683 N N . GLU A 1 83 ? -33.836 0.119 20.705 1.00 95.75 83 GLU A N 1
ATOM 684 C CA . GLU A 1 83 ? -34.654 0.966 19.837 1.00 95.75 83 GLU A CA 1
ATOM 685 C C . GLU A 1 83 ? -33.944 1.222 18.508 1.00 95.75 83 GLU A C 1
ATOM 687 O O . GLU A 1 83 ? -34.489 0.894 17.453 1.00 95.75 83 GLU A O 1
ATOM 692 N N . ASN A 1 84 ? -32.734 1.790 18.550 1.00 95.88 84 ASN A N 1
ATOM 693 C CA . ASN A 1 84 ? -32.045 2.251 17.350 1.00 95.88 84 ASN A CA 1
ATOM 694 C C . ASN A 1 84 ? -30.524 2.378 17.536 1.00 95.88 84 ASN A C 1
ATOM 696 O O . ASN A 1 84 ? -30.011 2.445 18.654 1.00 95.88 84 ASN A O 1
ATOM 700 N N . ILE A 1 85 ? -29.802 2.443 16.417 1.00 95.38 85 ILE A N 1
ATOM 701 C CA . ILE A 1 85 ? -28.408 2.871 16.367 1.00 95.38 85 ILE A CA 1
ATOM 702 C C . ILE A 1 85 ? -28.207 3.867 15.226 1.00 95.38 85 ILE A C 1
ATOM 704 O O . ILE A 1 85 ? -28.501 3.574 14.068 1.00 95.38 85 ILE A O 1
ATOM 708 N N . GLU A 1 86 ? -27.682 5.039 15.557 1.00 93.38 86 GLU A N 1
ATOM 709 C CA . GLU A 1 86 ? -27.448 6.125 14.612 1.00 93.38 86 GLU A CA 1
ATOM 710 C C . GLU A 1 86 ? -25.964 6.438 14.498 1.00 93.38 86 GLU A C 1
ATOM 712 O O . GLU A 1 86 ? -25.186 6.295 15.444 1.00 93.38 86 GLU A O 1
ATOM 717 N N . LEU A 1 87 ? -25.581 6.854 13.298 1.00 91.81 87 LEU A N 1
ATOM 718 C CA . LEU A 1 87 ? -24.235 7.277 12.962 1.00 91.81 87 LEU A CA 1
ATOM 719 C C . LEU A 1 87 ? -24.264 8.745 12.595 1.00 91.81 87 LEU A C 1
ATOM 721 O O . LEU A 1 87 ? -25.166 9.176 11.878 1.00 91.81 87 LEU A O 1
ATOM 725 N N . GLU A 1 88 ? -23.216 9.465 12.978 1.00 86.56 88 GLU A N 1
ATOM 726 C CA . GLU A 1 88 ? -22.994 10.827 12.500 1.00 86.56 88 GLU A CA 1
ATOM 727 C C . GLU A 1 88 ? -24.190 11.766 12.820 1.00 86.56 88 GLU A C 1
ATOM 729 O O . GLU A 1 88 ? -24.491 12.673 12.040 1.00 86.56 88 GLU A O 1
ATOM 734 N N . GLU A 1 89 ? -24.866 11.574 13.965 1.00 82.19 89 GLU A N 1
ATOM 735 C CA . GLU A 1 89 ? -26.031 12.374 14.379 1.00 82.19 89 GLU A CA 1
ATOM 736 C C . GLU A 1 89 ? -25.594 13.790 14.768 1.00 82.19 89 GLU A C 1
ATOM 738 O O . GLU A 1 89 ? -24.777 13.991 15.672 1.00 82.19 89 GLU A O 1
ATOM 743 N N . ALA A 1 90 ? -26.140 14.790 14.076 1.00 78.06 90 ALA A N 1
ATOM 744 C CA . ALA A 1 90 ? -25.876 16.189 14.370 1.00 78.06 90 ALA A CA 1
ATOM 745 C C . ALA A 1 90 ? -26.625 16.611 15.640 1.00 78.06 90 ALA A C 1
ATOM 747 O O . ALA A 1 90 ? -27.853 16.657 15.653 1.00 78.06 90 ALA A O 1
ATOM 748 N N . ILE A 1 91 ? -25.884 16.978 16.686 1.00 71.88 91 ILE A N 1
ATOM 749 C CA . ILE A 1 91 ? -26.476 17.547 17.904 1.00 71.88 91 ILE A CA 1
ATOM 750 C C . ILE A 1 91 ? -26.620 19.071 17.774 1.00 71.88 91 ILE A C 1
ATOM 752 O O . ILE A 1 91 ? -27.558 19.673 18.293 1.00 71.88 91 ILE A O 1
ATOM 756 N N . SER A 1 92 ? -25.694 19.712 17.057 1.00 68.19 92 SER A N 1
ATOM 757 C CA . SER A 1 92 ? -25.733 21.143 16.751 1.00 68.19 92 SER A CA 1
ATOM 758 C C . SER A 1 92 ? -25.155 21.412 15.360 1.00 68.19 92 SER A C 1
ATOM 760 O O . SER A 1 92 ? -24.606 20.514 14.724 1.00 68.19 92 SER A O 1
ATOM 762 N N . GLU A 1 93 ? -25.195 22.667 14.896 1.00 66.50 93 GLU A N 1
ATOM 763 C CA . GLU A 1 93 ? -24.608 23.072 13.605 1.00 66.50 93 GLU A CA 1
ATOM 764 C C . GLU A 1 93 ? -23.120 22.703 13.442 1.00 66.50 93 GLU A C 1
ATOM 766 O O . GLU A 1 93 ? -22.605 22.713 12.324 1.00 66.50 93 GLU A O 1
ATOM 771 N N . ARG A 1 94 ? -22.400 22.420 14.539 1.00 64.81 94 ARG A N 1
ATOM 772 C CA . ARG A 1 94 ? -20.952 22.144 14.525 1.00 64.81 94 ARG A CA 1
ATOM 773 C C . ARG A 1 94 ? -20.525 20.930 15.350 1.00 64.81 94 ARG A C 1
ATOM 775 O O . ARG A 1 94 ? -19.327 20.754 15.549 1.00 64.81 94 ARG A O 1
ATOM 782 N N . SER A 1 95 ? -21.457 20.139 15.877 1.00 70.62 95 SER A N 1
ATOM 783 C CA . SER A 1 95 ? -21.129 18.981 16.717 1.00 70.62 95 SER A CA 1
ATOM 784 C C . SER A 1 95 ? -21.947 17.768 16.308 1.00 70.62 95 SER A C 1
ATOM 786 O O . SER A 1 95 ? -23.129 17.875 15.970 1.00 70.62 95 SER A O 1
ATOM 788 N N . ARG A 1 96 ? -21.289 16.611 16.311 1.00 81.50 96 ARG A N 1
ATOM 789 C CA . ARG A 1 96 ? -21.843 15.384 15.762 1.00 81.50 96 ARG A CA 1
ATOM 790 C C . ARG A 1 96 ? -21.343 14.167 16.518 1.00 81.50 96 ARG A C 1
ATOM 792 O O . ARG A 1 96 ? -20.134 13.983 16.568 1.00 81.50 96 ARG A O 1
ATOM 799 N N . ILE A 1 97 ? -22.262 13.344 17.014 1.00 85.81 97 ILE A N 1
ATOM 800 C CA . ILE A 1 97 ? -21.932 12.062 17.644 1.00 85.81 97 ILE A CA 1
ATOM 801 C C . ILE A 1 97 ? -21.510 11.072 16.563 1.00 85.81 97 ILE A C 1
ATOM 803 O O . ILE A 1 97 ? -22.208 10.922 15.558 1.00 85.81 97 ILE A O 1
ATOM 807 N N . ASP A 1 98 ? -20.415 10.349 16.784 1.00 90.69 98 ASP A N 1
ATOM 808 C CA . ASP A 1 98 ? -19.998 9.304 15.848 1.00 90.69 98 ASP A CA 1
ATOM 809 C C . ASP A 1 98 ? -20.956 8.112 15.844 1.00 90.69 98 ASP A C 1
ATOM 811 O O . ASP A 1 98 ? -21.382 7.688 14.768 1.00 90.69 98 ASP A O 1
ATOM 815 N N . ILE A 1 99 ? -21.301 7.582 17.025 1.00 94.94 99 ILE A N 1
ATOM 816 C CA . ILE A 1 99 ? -22.279 6.496 17.183 1.00 94.94 99 ILE A CA 1
ATOM 817 C C . ILE A 1 99 ? -23.168 6.751 18.403 1.00 94.94 99 ILE A C 1
ATOM 819 O O . ILE A 1 99 ? -22.671 6.954 19.512 1.00 94.94 99 ILE A O 1
ATOM 823 N N . LYS A 1 100 ? -24.483 6.658 18.224 1.00 94.25 100 LYS A N 1
ATOM 824 C CA . LYS A 1 100 ? -25.461 6.689 19.315 1.00 94.25 100 LYS A CA 1
ATOM 825 C C . LYS A 1 100 ? -26.301 5.426 19.298 1.00 94.25 100 LYS A C 1
ATOM 827 O O . LYS A 1 100 ? -26.835 5.052 18.261 1.00 94.25 100 LYS A O 1
ATOM 832 N N . ILE A 1 101 ? -26.420 4.774 20.447 1.00 95.94 101 ILE A N 1
ATOM 833 C CA . ILE A 1 101 ? -27.184 3.539 20.629 1.00 95.94 101 ILE A CA 1
ATOM 834 C C . ILE A 1 101 ? -28.314 3.826 21.608 1.00 95.94 101 ILE A C 1
ATOM 836 O O . ILE A 1 101 ? -28.064 4.183 22.759 1.00 95.94 101 ILE A O 1
ATOM 840 N N . GLU A 1 102 ? -29.551 3.667 21.162 1.00 95.44 102 GLU A N 1
ATOM 841 C CA . GLU A 1 102 ? -30.741 3.972 21.946 1.00 95.44 102 GLU A CA 1
ATOM 842 C C . GLU A 1 102 ? -31.405 2.690 22.443 1.00 95.44 102 GLU A C 1
ATOM 844 O O . GLU A 1 102 ? -31.723 1.775 21.677 1.00 95.44 102 GLU A O 1
ATOM 849 N N . PHE A 1 103 ? -31.627 2.641 23.752 1.00 96.25 103 PHE A N 1
ATOM 850 C CA . PHE A 1 103 ? -32.487 1.671 24.411 1.00 96.25 103 PHE A CA 1
ATOM 851 C C . PHE A 1 103 ? -33.687 2.397 25.019 1.00 96.25 103 PHE A C 1
ATOM 853 O O . PHE A 1 103 ? -33.645 3.600 25.293 1.00 96.25 103 PHE A O 1
ATOM 860 N N . SER A 1 104 ? -34.754 1.661 25.315 1.00 95.38 104 SER A N 1
ATOM 861 C CA . SER A 1 104 ? -35.953 2.222 25.952 1.00 95.38 104 SER A CA 1
ATOM 862 C C . SER A 1 104 ? -35.679 2.910 27.292 1.00 95.38 104 SER A C 1
ATOM 864 O O . SER A 1 104 ? -36.377 3.857 27.651 1.00 95.38 104 SER A O 1
ATOM 866 N N . THR A 1 105 ? -34.633 2.491 28.006 1.00 94.31 105 THR A N 1
ATOM 867 C CA . THR A 1 105 ? -34.314 2.969 29.358 1.00 94.31 105 THR A CA 1
ATOM 868 C C . THR A 1 105 ? -33.051 3.821 29.455 1.00 94.31 105 THR A C 1
ATOM 870 O O . THR A 1 105 ? -32.900 4.518 30.454 1.00 94.31 105 THR A O 1
ATOM 873 N N . PHE A 1 106 ? -32.151 3.803 28.465 1.00 95.06 106 PHE A N 1
ATOM 874 C CA . PHE A 1 106 ? -30.901 4.576 28.471 1.00 95.06 106 PHE A CA 1
ATOM 875 C C . PHE A 1 106 ? -30.332 4.759 27.054 1.00 95.06 106 PHE A C 1
ATOM 877 O O . PHE A 1 106 ? -30.798 4.140 26.100 1.00 95.06 106 PHE A O 1
ATOM 884 N N . VAL A 1 107 ? -29.311 5.604 26.917 1.00 93.75 107 VAL A N 1
ATOM 885 C CA . VAL A 1 107 ? -28.593 5.854 25.657 1.00 93.75 107 VAL A CA 1
ATOM 886 C C . VAL A 1 107 ? -27.097 5.616 25.862 1.00 93.75 107 VAL A C 1
ATOM 888 O O . VAL A 1 107 ? -26.562 5.922 26.925 1.00 93.75 107 VAL A O 1
ATOM 891 N N . ILE A 1 108 ? -26.406 5.088 24.854 1.00 94.75 108 ILE A N 1
ATOM 892 C CA . ILE A 1 108 ? -24.940 5.033 24.800 1.00 94.75 108 ILE A CA 1
ATOM 893 C C . ILE A 1 108 ? -24.472 5.983 23.700 1.00 94.75 108 ILE A C 1
ATOM 895 O O . ILE A 1 108 ? -24.907 5.868 22.558 1.00 94.75 108 ILE A O 1
ATOM 899 N N . VAL A 1 109 ? -23.571 6.895 24.037 1.00 92.88 109 VAL A N 1
ATOM 900 C CA . VAL A 1 109 ? -22.905 7.806 23.104 1.00 92.88 109 VAL A CA 1
ATOM 901 C C . VAL A 1 109 ? -21.450 7.384 22.996 1.00 92.88 109 VAL A C 1
ATOM 903 O O . VAL A 1 109 ? -20.751 7.291 24.006 1.00 92.88 109 VAL A O 1
ATOM 906 N N . ILE A 1 110 ? -20.998 7.120 21.774 1.00 93.62 110 ILE A N 1
ATOM 907 C CA . ILE A 1 110 ? -19.634 6.697 21.485 1.00 93.62 110 ILE A CA 1
ATOM 908 C C . ILE A 1 110 ? -18.970 7.728 20.582 1.00 93.62 110 ILE A C 1
ATOM 910 O O . ILE A 1 110 ? -19.461 8.028 19.496 1.00 93.62 110 ILE A O 1
ATOM 914 N N . GLU A 1 111 ? -17.816 8.206 21.029 1.00 91.12 111 GLU A N 1
ATOM 915 C CA . GLU A 1 111 ? -16.864 8.972 20.233 1.00 91.12 111 GLU A CA 1
ATOM 916 C C . GLU A 1 111 ? -15.719 8.053 19.813 1.00 91.12 111 GLU A C 1
ATOM 918 O O . GLU A 1 111 ? -15.096 7.399 20.655 1.00 91.12 111 GLU A O 1
ATOM 923 N N . ASN A 1 112 ? -15.434 7.992 18.518 1.00 91.06 112 ASN A N 1
ATOM 924 C CA . ASN A 1 112 ? -14.369 7.169 17.973 1.00 91.06 112 ASN A CA 1
ATOM 925 C C . ASN A 1 112 ? -13.183 8.062 17.610 1.00 91.06 112 ASN A C 1
ATOM 927 O O . ASN A 1 112 ? -13.267 8.839 16.676 1.00 91.06 112 ASN A O 1
ATOM 931 N N . LYS A 1 113 ? -12.060 7.945 18.317 1.00 87.88 113 LYS A N 1
ATOM 932 C CA . LYS A 1 113 ? -10.880 8.795 18.102 1.00 87.88 113 LYS A CA 1
ATOM 933 C C . LYS A 1 113 ? -9.699 7.938 17.689 1.00 87.88 113 LYS A C 1
ATOM 935 O O . LYS A 1 113 ? -9.039 7.327 18.527 1.00 87.88 113 LYS A O 1
ATOM 940 N N . ILE A 1 114 ? -9.406 7.886 16.390 1.00 82.06 114 ILE A N 1
ATOM 941 C CA . ILE A 1 114 ? -8.287 7.074 15.882 1.00 82.06 114 ILE A CA 1
ATOM 942 C C . ILE A 1 114 ? -7.006 7.900 15.830 1.00 82.06 114 ILE A C 1
ATOM 944 O O . ILE A 1 114 ? -6.039 7.581 16.519 1.00 82.06 114 ILE A O 1
ATOM 948 N N . ASN A 1 115 ? -7.010 8.982 15.047 1.00 72.81 115 ASN A N 1
ATOM 949 C CA . ASN A 1 115 ? -5.821 9.798 14.765 1.00 72.81 115 ASN A CA 1
ATOM 950 C C . ASN A 1 115 ? -5.959 11.262 15.208 1.00 72.81 115 ASN A C 1
ATOM 952 O O . ASN A 1 115 ? -5.019 12.038 15.041 1.00 72.81 115 ASN A O 1
ATOM 956 N N . SER A 1 116 ? -7.106 11.661 15.758 1.00 64.38 116 SER A N 1
ATOM 957 C CA . SER A 1 116 ? -7.263 12.985 16.356 1.00 64.38 116 SER A CA 1
ATOM 958 C C . SER A 1 116 ? -6.391 13.070 17.611 1.00 64.38 116 SER A C 1
ATOM 960 O O . SER A 1 116 ? -6.579 12.267 18.522 1.00 64.38 116 SER A O 1
ATOM 962 N N . MET A 1 117 ? -5.449 14.015 17.655 1.00 58.34 117 MET A N 1
ATOM 963 C CA . MET A 1 117 ? -4.600 14.306 18.827 1.00 58.34 117 MET A CA 1
ATOM 964 C C . MET A 1 117 ? -5.056 15.570 19.576 1.00 58.34 117 MET A C 1
ATOM 966 O O . MET A 1 117 ? -4.290 16.176 20.322 1.00 58.34 117 MET A O 1
ATOM 970 N N . GLU A 1 118 ? -6.283 16.021 19.332 1.00 56.50 118 GLU A N 1
ATOM 971 C CA . GLU A 1 118 ? -6.811 17.260 19.899 1.00 56.50 118 GLU A CA 1
ATOM 972 C C . GLU A 1 118 ? -7.377 17.035 21.309 1.00 56.50 118 GLU A C 1
ATOM 974 O O . GLU A 1 118 ? -7.881 15.955 21.630 1.00 56.50 118 GLU A O 1
ATOM 979 N N . ASN A 1 119 ? -7.303 18.074 22.150 1.00 56.06 119 ASN A N 1
ATOM 980 C CA . ASN A 1 119 ? -8.059 18.141 23.400 1.00 56.06 119 ASN A CA 1
ATOM 981 C C . ASN A 1 119 ? -9.525 18.377 23.044 1.00 56.06 119 ASN A C 1
ATOM 983 O O . ASN A 1 119 ? -9.882 19.453 22.555 1.00 56.06 119 ASN A O 1
ATOM 987 N N . ASP A 1 120 ? -10.365 17.370 23.264 1.00 62.81 120 ASP A N 1
ATOM 988 C CA . ASP A 1 120 ? -11.698 17.369 22.683 1.00 62.81 120 ASP A CA 1
ATOM 989 C C . ASP A 1 120 ? -12.695 18.199 23.514 1.00 62.81 120 ASP A C 1
ATOM 991 O O . ASP A 1 120 ? -13.427 17.688 24.366 1.00 62.81 120 ASP A O 1
ATOM 995 N N . ILE A 1 121 ? -12.730 19.512 23.262 1.00 61.84 121 ILE A N 1
ATOM 996 C CA . ILE A 1 121 ? -13.728 20.443 23.824 1.00 61.84 121 ILE A CA 1
ATOM 997 C C . ILE A 1 121 ? -15.157 20.055 23.382 1.00 61.84 121 ILE A C 1
ATOM 999 O O . ILE A 1 121 ? -16.128 20.447 24.036 1.00 61.84 121 ILE A O 1
ATOM 1003 N N . GLN A 1 122 ? -15.316 19.270 22.306 1.00 62.94 122 GLN A N 1
ATOM 1004 C CA . GLN A 1 122 ? -16.615 18.770 21.842 1.00 62.94 122 GLN A CA 1
ATOM 1005 C C . GLN A 1 122 ? -17.295 17.914 22.923 1.00 62.94 122 GLN A C 1
ATOM 1007 O O . GLN A 1 122 ? -18.498 18.055 23.134 1.00 62.94 122 GLN A O 1
ATOM 1012 N N . SER A 1 123 ? -16.514 17.157 23.704 1.00 63.19 123 SER A N 1
ATOM 1013 C CA . SER A 1 123 ? -17.001 16.313 24.809 1.00 63.19 123 SER A CA 1
ATOM 1014 C C . SER A 1 123 ? -17.785 17.065 25.897 1.00 63.19 123 SER A C 1
ATOM 1016 O O . SER A 1 123 ? -18.728 16.527 26.476 1.00 63.19 123 SER A O 1
ATOM 1018 N N . VAL A 1 124 ? -17.437 18.331 26.155 1.00 61.47 124 VAL A N 1
ATOM 1019 C CA . VAL A 1 124 ? -18.108 19.188 27.153 1.00 61.47 124 VAL A CA 1
ATOM 1020 C C . VAL A 1 124 ? -19.396 19.798 26.595 1.00 61.47 124 VAL A C 1
ATOM 1022 O O . VAL A 1 124 ? -20.329 20.087 27.342 1.00 61.47 124 VAL A O 1
ATOM 1025 N N . LYS A 1 125 ? -19.473 20.007 25.276 1.00 65.31 125 LYS A N 1
ATOM 1026 C CA . LYS A 1 125 ? -20.680 20.545 24.631 1.00 65.31 125 LYS A CA 1
ATOM 1027 C C . LYS A 1 125 ? -21.797 19.510 24.580 1.00 65.31 125 LYS A C 1
ATOM 1029 O O . LYS A 1 125 ? -22.944 19.862 24.822 1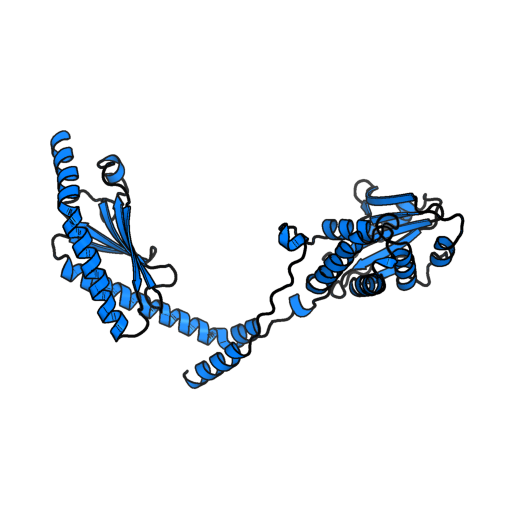.00 65.31 125 LYS A O 1
ATOM 1034 N N . TYR A 1 126 ? -21.452 18.243 24.360 1.00 68.06 126 TYR A N 1
ATOM 1035 C CA . TYR A 1 126 ? -22.430 17.158 24.311 1.00 68.06 126 TYR A CA 1
ATOM 1036 C C . TYR A 1 126 ? -23.252 17.015 25.574 1.00 68.06 126 TYR A C 1
ATOM 1038 O O . TYR A 1 126 ? -24.455 16.833 25.475 1.00 68.06 126 TYR A O 1
ATOM 1046 N N . GLU A 1 127 ? -22.632 17.133 26.744 1.00 67.81 127 GLU A N 1
ATOM 1047 C CA . GLU A 1 127 ? -23.373 17.038 27.998 1.00 67.81 127 GLU A CA 1
ATOM 1048 C C . GLU A 1 127 ? -24.467 18.104 28.073 1.00 67.81 127 GLU A C 1
ATOM 1050 O O . GLU A 1 127 ? -25.622 17.774 28.307 1.00 67.81 127 GLU A O 1
ATOM 1055 N N . LYS A 1 128 ? -24.139 19.361 27.758 1.00 67.12 128 LYS A N 1
ATOM 1056 C CA . LYS A 1 128 ? -25.112 20.464 27.763 1.00 67.12 128 LYS A CA 1
ATOM 1057 C C . LYS A 1 128 ? -26.195 20.310 26.703 1.00 67.12 128 LYS A C 1
ATOM 1059 O O . LYS A 1 128 ? -27.348 20.661 26.941 1.00 67.12 128 LYS A O 1
ATOM 1064 N N . ASP A 1 129 ? -25.831 19.812 25.528 1.00 69.00 129 ASP A N 1
ATOM 1065 C CA . ASP A 1 129 ? -26.785 19.657 24.435 1.00 69.00 129 ASP A CA 1
ATOM 1066 C C . ASP A 1 129 ? -27.702 18.433 24.649 1.00 69.00 129 ASP A C 1
ATOM 1068 O O . ASP A 1 129 ? -28.869 18.450 24.249 1.00 69.00 129 ASP A O 1
ATOM 1072 N N . LEU A 1 130 ? -27.208 17.398 25.339 1.00 71.81 130 LEU A N 1
ATOM 1073 C CA . LEU A 1 130 ? -27.930 16.166 25.664 1.00 71.81 130 LEU A CA 1
ATOM 1074 C C . LEU A 1 130 ? -28.552 16.166 27.071 1.00 71.81 130 LEU A C 1
ATOM 1076 O O . LEU A 1 130 ? -29.292 15.242 27.393 1.00 71.81 130 LEU A O 1
ATOM 1080 N N . GLU A 1 131 ? -28.349 17.206 27.885 1.00 66.12 131 GLU A N 1
ATOM 1081 C CA . GLU A 1 131 ? -29.003 17.406 29.194 1.00 66.12 131 GLU A CA 1
ATOM 1082 C C . GLU A 1 131 ? -30.539 17.357 29.102 1.00 66.12 131 GLU A C 1
ATOM 1084 O O . GLU A 1 131 ? -31.225 17.049 30.073 1.00 66.12 131 GLU A O 1
ATOM 1089 N N . ARG A 1 132 ? -31.102 17.650 27.922 1.00 64.81 132 ARG A N 1
ATOM 1090 C CA . ARG A 1 132 ? -32.549 17.577 27.660 1.00 64.81 132 ARG A CA 1
ATOM 1091 C C . ARG A 1 132 ? -33.062 16.152 27.459 1.00 64.81 132 ARG A C 1
ATOM 1093 O O . ARG A 1 132 ? -34.274 15.957 27.365 1.00 64.81 132 ARG A O 1
ATOM 1100 N N . ASN A 1 133 ? -32.169 15.174 27.341 1.00 67.50 133 ASN A N 1
ATOM 1101 C CA . ASN A 1 133 ? -32.544 13.787 27.148 1.00 67.50 133 ASN A CA 1
ATOM 1102 C C . ASN A 1 133 ? -33.050 13.210 28.476 1.00 67.50 133 ASN A C 1
ATOM 1104 O O . ASN A 1 133 ? -32.388 13.293 29.505 1.00 67.50 133 ASN A O 1
ATOM 1108 N N . ILE A 1 134 ? -34.248 12.630 28.460 1.00 75.75 134 ILE A N 1
ATOM 1109 C CA . ILE A 1 134 ? -34.911 12.128 29.678 1.00 75.75 134 ILE A CA 1
ATOM 1110 C C . ILE A 1 134 ? -34.264 10.810 30.148 1.00 75.75 134 ILE A C 1
ATOM 1112 O O . ILE A 1 134 ? -34.392 10.412 31.306 1.00 75.75 134 ILE A O 1
ATOM 1116 N N . LYS A 1 135 ? -33.560 10.124 29.242 1.00 89.06 135 LYS A N 1
ATOM 1117 C CA . LYS A 1 135 ? -32.900 8.843 29.487 1.00 89.06 135 LYS A CA 1
ATOM 1118 C C . LYS A 1 135 ? -31.466 9.060 30.005 1.00 89.06 135 LYS A C 1
ATOM 1120 O O . LYS A 1 135 ? -30.759 9.897 29.447 1.00 89.06 135 LYS A O 1
ATOM 1125 N N . PRO A 1 136 ? -30.998 8.284 31.003 1.00 90.94 136 PRO A N 1
ATOM 1126 C CA . PRO A 1 136 ? -29.587 8.239 31.386 1.00 90.94 136 PRO A CA 1
ATOM 1127 C C . PRO A 1 136 ? -28.676 7.969 30.184 1.00 90.94 136 PRO A C 1
ATOM 1129 O O . PRO A 1 136 ? -29.015 7.149 29.329 1.00 90.94 136 PRO A O 1
ATOM 1132 N N . ILE A 1 137 ? -27.510 8.618 30.139 1.00 90.81 137 ILE A N 1
ATOM 1133 C CA . ILE A 1 137 ? -26.568 8.515 29.018 1.00 90.81 137 ILE A CA 1
ATOM 1134 C C . ILE A 1 137 ? -25.237 7.948 29.501 1.00 90.81 137 ILE A C 1
ATOM 1136 O O . ILE A 1 137 ? -24.640 8.477 30.437 1.00 90.81 137 ILE A O 1
ATOM 1140 N N . LYS A 1 138 ? -24.753 6.899 28.832 1.00 93.56 138 LYS A N 1
ATOM 1141 C CA . LYS A 1 138 ? -23.394 6.384 28.987 1.00 93.56 138 LYS A CA 1
ATOM 1142 C C . LYS A 1 138 ? -22.494 6.967 27.904 1.00 93.56 138 LYS A C 1
ATOM 1144 O O . LYS A 1 138 ? -22.763 6.764 26.724 1.00 93.56 138 LYS A O 1
ATOM 1149 N N . TYR A 1 139 ? -21.410 7.629 28.294 1.00 91.88 139 TYR A N 1
ATOM 1150 C CA . TYR A 1 139 ? -20.435 8.193 27.361 1.00 91.88 139 TYR A CA 1
ATOM 1151 C C . TYR A 1 139 ? -19.193 7.304 27.264 1.00 91.88 139 TYR A C 1
ATOM 1153 O O . TYR A 1 139 ? -18.603 6.927 28.280 1.00 91.88 139 TYR A O 1
ATOM 1161 N N . ILE A 1 140 ? -18.788 6.960 26.043 1.00 94.25 140 ILE A N 1
ATOM 1162 C CA . ILE A 1 140 ? -17.643 6.088 25.767 1.00 94.25 140 ILE A CA 1
ATOM 1163 C C . ILE A 1 140 ? -16.761 6.735 24.698 1.00 94.25 140 ILE A C 1
ATOM 1165 O O . ILE A 1 140 ? -17.239 7.181 23.662 1.00 94.25 140 ILE A O 1
ATOM 1169 N N . CYS A 1 141 ? -15.456 6.769 24.934 1.00 92.88 141 CYS A N 1
ATOM 1170 C CA . CYS A 1 141 ? -14.453 7.171 23.955 1.00 92.88 141 CYS A CA 1
ATOM 1171 C C . CYS A 1 141 ? -13.655 5.932 23.546 1.00 92.88 141 CYS A C 1
ATOM 1173 O O . CYS A 1 141 ? -12.949 5.360 24.380 1.00 92.88 141 CYS A O 1
ATOM 1175 N N . ILE A 1 142 ? -13.757 5.514 22.283 1.00 93.50 142 ILE A N 1
ATOM 1176 C CA . ILE A 1 142 ? -12.976 4.400 21.734 1.00 93.50 142 ILE A CA 1
ATOM 1177 C C . ILE A 1 142 ? -11.743 4.955 21.026 1.00 93.50 142 ILE A C 1
ATOM 1179 O O . ILE A 1 142 ? -11.870 5.778 20.122 1.00 93.50 142 ILE A O 1
ATOM 1183 N N . LYS A 1 143 ? -10.548 4.488 21.401 1.00 90.38 143 LYS A N 1
ATOM 1184 C CA . LYS A 1 143 ? -9.285 4.944 20.795 1.00 90.38 143 LYS A CA 1
ATOM 1185 C C . LYS A 1 143 ? -8.200 3.860 20.738 1.00 90.38 143 LYS A C 1
ATOM 1187 O O . LYS A 1 143 ? -8.243 2.900 21.511 1.00 90.38 143 LYS A O 1
ATOM 1192 N N . PRO A 1 144 ? -7.207 3.945 19.836 1.00 88.69 144 PRO A N 1
ATOM 1193 C CA . PRO A 1 144 ? -6.054 3.051 19.874 1.00 88.69 144 PRO A CA 1
ATOM 1194 C C . PRO A 1 144 ? -5.117 3.437 21.028 1.00 88.69 144 PRO A C 1
ATOM 1196 O O . PRO A 1 144 ? -5.122 4.579 21.489 1.00 88.69 144 PRO A O 1
ATOM 1199 N N . LYS A 1 145 ? -4.290 2.493 21.502 1.00 85.56 145 LYS A N 1
ATOM 1200 C CA . LYS A 1 145 ? -3.385 2.723 22.650 1.00 85.56 145 LYS A CA 1
ATOM 1201 C C . LYS A 1 145 ? -2.397 3.865 22.416 1.00 85.56 145 LYS A C 1
ATOM 1203 O O . LYS A 1 145 ? -2.116 4.618 23.342 1.00 85.56 145 LYS A O 1
ATOM 1208 N N . TYR A 1 146 ? -1.901 4.000 21.187 1.00 80.62 146 TYR A N 1
ATOM 1209 C CA . TYR A 1 146 ? -0.957 5.052 20.819 1.00 80.62 146 TYR A CA 1
ATOM 1210 C C . TYR A 1 146 ? -1.586 6.453 20.808 1.00 80.62 146 TYR A C 1
ATOM 1212 O O . TYR A 1 146 ? -0.851 7.434 20.744 1.00 80.62 146 TYR A O 1
ATOM 1220 N N . ASN A 1 147 ? -2.922 6.576 20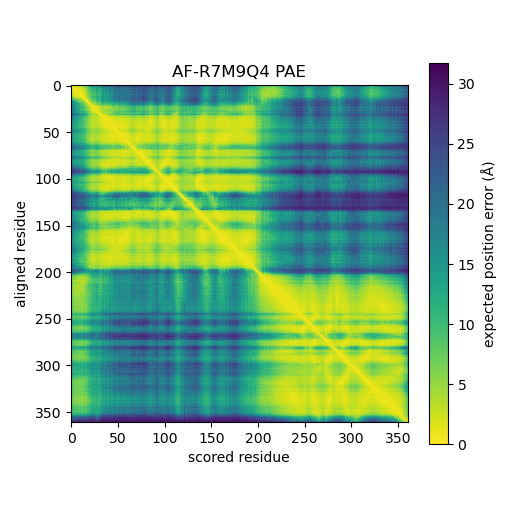.834 1.00 82.50 147 ASN A N 1
ATOM 1221 C CA . ASN A 1 147 ? -3.587 7.873 20.819 1.00 82.50 147 ASN A CA 1
ATOM 1222 C C . ASN A 1 147 ? -3.651 8.458 22.250 1.00 82.50 147 ASN A C 1
ATOM 1224 O O . ASN A 1 147 ? -4.357 7.918 23.117 1.00 82.50 147 ASN A O 1
ATOM 1228 N N . PRO A 1 148 ? -2.953 9.581 22.516 1.00 78.62 148 PRO A N 1
ATOM 1229 C CA . PRO A 1 148 ? -2.888 10.167 23.847 1.00 78.62 148 PRO A CA 1
ATOM 1230 C C . PRO A 1 148 ? -4.140 10.966 24.234 1.00 78.62 148 PRO A C 1
ATOM 1232 O O . PRO A 1 148 ? -4.219 11.385 25.382 1.00 78.62 148 PRO A O 1
ATOM 1235 N N . THR A 1 149 ? -5.116 11.173 23.340 1.00 78.12 149 THR A N 1
ATOM 1236 C CA . THR A 1 149 ? -6.295 12.017 23.595 1.00 78.12 149 THR A CA 1
ATOM 1237 C C . THR A 1 149 ? -7.037 11.595 24.855 1.00 78.12 149 THR A C 1
ATOM 1239 O O . THR A 1 149 ? -7.434 10.437 25.014 1.00 78.12 149 THR A O 1
ATOM 1242 N N . ILE A 1 150 ? -7.228 12.557 25.749 1.00 78.69 150 ILE A N 1
ATOM 1243 C CA . ILE A 1 150 ? -8.043 12.442 26.954 1.00 78.69 150 ILE A CA 1
ATOM 1244 C C . ILE A 1 150 ? -9.260 13.337 26.733 1.00 78.69 150 ILE A C 1
ATOM 1246 O O . ILE A 1 150 ? -9.118 14.476 26.280 1.00 78.69 150 ILE A O 1
ATOM 1250 N N . MET A 1 151 ? -10.454 12.808 26.999 1.00 80.12 151 MET A N 1
ATOM 1251 C CA . MET A 1 151 ? -11.675 13.597 26.880 1.00 80.12 151 MET A CA 1
ATOM 1252 C C . MET A 1 151 ? -11.703 14.596 28.032 1.00 80.12 151 MET A C 1
ATOM 1254 O O . MET A 1 151 ? -11.406 14.241 29.169 1.00 80.12 151 MET A O 1
ATOM 1258 N N . VAL A 1 152 ? -12.040 15.853 27.740 1.00 79.19 152 VAL A N 1
ATOM 1259 C CA . VAL A 1 152 ? -12.114 16.898 28.775 1.00 79.19 152 VAL A CA 1
ATOM 1260 C C . VAL A 1 152 ? -13.261 16.611 29.749 1.00 79.19 152 VAL A C 1
ATOM 1262 O O . VAL A 1 152 ? -13.165 16.941 30.926 1.00 79.19 152 VAL A O 1
ATOM 1265 N N . ASN A 1 153 ? -14.342 15.996 29.264 1.00 79.50 153 ASN A N 1
ATOM 1266 C CA . ASN A 1 153 ? -15.444 15.546 30.102 1.00 79.50 153 ASN A CA 1
ATOM 1267 C C . ASN A 1 153 ? -15.114 14.204 30.780 1.00 79.50 153 ASN A C 1
ATOM 1269 O O . ASN A 1 153 ? -15.006 13.177 30.110 1.00 79.50 153 ASN A O 1
ATOM 1273 N N . GLU A 1 154 ? -15.027 14.221 32.111 1.00 82.69 154 GLU A N 1
ATOM 1274 C CA . GLU A 1 154 ? -14.710 13.061 32.956 1.00 82.69 154 GLU A CA 1
ATOM 1275 C C . GLU A 1 154 ? -15.770 11.946 32.883 1.00 82.69 154 GLU A C 1
ATOM 1277 O O . GLU A 1 154 ? -15.461 10.795 33.173 1.00 82.69 154 GLU A O 1
ATOM 1282 N N . LYS A 1 155 ? -16.992 12.236 32.406 1.00 86.44 155 LYS A N 1
ATOM 1283 C CA . LYS A 1 155 ? -18.042 11.224 32.183 1.00 86.44 155 LYS A CA 1
ATOM 1284 C C . LYS A 1 155 ? -17.733 10.263 31.030 1.00 86.44 155 LYS A C 1
ATOM 1286 O O . LYS A 1 155 ? -18.412 9.245 30.889 1.00 86.44 155 LYS A O 1
ATOM 1291 N N . PHE A 1 156 ? -16.751 10.572 30.178 1.00 89.56 156 PHE A N 1
ATOM 1292 C CA . PHE A 1 156 ? -16.342 9.676 29.099 1.00 89.56 156 PHE A CA 1
ATOM 1293 C C . PHE A 1 156 ? -15.437 8.564 29.617 1.00 89.56 156 PHE A C 1
ATOM 1295 O O . PHE A 1 156 ? -14.278 8.772 29.971 1.00 89.56 156 PHE A O 1
ATOM 1302 N N . ALA A 1 157 ? -15.935 7.337 29.538 1.00 92.88 157 ALA A N 1
ATOM 1303 C CA . ALA A 1 157 ? -15.119 6.163 29.766 1.00 92.88 157 ALA A CA 1
ATOM 1304 C C . ALA A 1 157 ? -14.189 5.903 28.576 1.00 92.88 157 ALA A C 1
ATOM 1306 O O . ALA A 1 157 ? -14.638 5.766 27.436 1.00 92.88 157 ALA A O 1
ATOM 1307 N N . HIS A 1 158 ? -12.890 5.785 28.834 1.00 92.00 158 HIS A N 1
ATOM 1308 C CA . HIS A 1 158 ? -11.907 5.477 27.802 1.00 92.00 158 HIS A CA 1
ATOM 1309 C C . HIS A 1 158 ? -11.792 3.968 27.574 1.00 92.00 158 HIS A C 1
ATOM 1311 O O . HIS A 1 158 ? -11.362 3.227 28.455 1.00 92.00 158 HIS A O 1
ATOM 1317 N N . VAL A 1 159 ? -12.123 3.526 26.362 1.00 94.19 159 VAL A N 1
ATOM 1318 C CA . VAL A 1 159 ? -12.024 2.131 25.926 1.00 94.19 159 VAL A CA 1
ATOM 1319 C C . VAL A 1 159 ? -11.028 2.034 24.777 1.00 94.19 159 VAL A C 1
ATOM 1321 O O . VAL A 1 159 ? -11.033 2.819 23.832 1.00 94.19 159 VAL A O 1
ATOM 1324 N N . THR A 1 160 ? -10.139 1.054 24.848 1.00 92.94 160 THR A N 1
ATOM 1325 C CA . THR A 1 160 ? -9.146 0.820 23.800 1.00 92.94 160 THR A CA 1
ATOM 1326 C C . THR A 1 160 ? -9.659 -0.151 22.744 1.00 92.94 160 THR A C 1
ATOM 1328 O O . THR A 1 160 ? -10.387 -1.092 23.056 1.00 92.94 160 THR A O 1
ATOM 1331 N N . TYR A 1 161 ? -9.195 -0.014 21.500 1.00 93.12 161 TYR A N 1
ATOM 1332 C CA . TYR A 1 161 ? -9.456 -1.023 20.463 1.00 93.12 161 TYR A CA 1
ATOM 1333 C C . TYR A 1 161 ? -8.994 -2.437 20.858 1.00 93.12 161 TYR A C 1
ATOM 1335 O O . TYR A 1 161 ? -9.627 -3.409 20.457 1.00 93.12 161 TYR A O 1
ATOM 1343 N N . SER A 1 162 ? -7.959 -2.570 21.699 1.00 91.69 162 SER A N 1
ATOM 1344 C CA . SER A 1 162 ? -7.578 -3.865 22.281 1.00 91.69 162 SER A CA 1
ATOM 1345 C C . SER A 1 162 ? -8.674 -4.470 23.155 1.00 91.69 162 SER A C 1
ATOM 1347 O O . SER A 1 162 ? -8.957 -5.655 23.019 1.00 91.69 162 SER A O 1
ATOM 1349 N N . GLN A 1 163 ? -9.334 -3.663 23.991 1.00 95.12 163 GLN A N 1
ATOM 1350 C CA . GLN A 1 163 ? -10.464 -4.131 24.798 1.00 95.12 163 GLN A CA 1
ATOM 1351 C C . GLN A 1 163 ? -11.661 -4.490 23.910 1.00 95.12 163 GLN A C 1
ATOM 1353 O O . GLN A 1 163 ? -12.298 -5.511 24.140 1.00 95.12 163 GLN A O 1
ATOM 1358 N N . ILE A 1 164 ? -11.934 -3.717 22.850 1.00 96.31 164 ILE A N 1
ATOM 1359 C CA . ILE A 1 164 ? -12.971 -4.072 21.865 1.00 96.31 164 ILE A CA 1
ATOM 1360 C C . ILE A 1 164 ? -12.671 -5.432 21.221 1.00 96.31 164 ILE A C 1
ATOM 1362 O O . ILE A 1 164 ? -13.555 -6.280 21.136 1.00 96.31 164 ILE A O 1
ATOM 1366 N N . VAL A 1 165 ? -11.426 -5.680 20.805 1.00 95.06 165 VAL A N 1
ATOM 1367 C CA . VAL A 1 165 ? -11.025 -6.974 20.232 1.00 95.06 165 VAL A CA 1
ATOM 1368 C C . VAL A 1 165 ? -11.184 -8.116 21.238 1.00 95.06 165 VAL A C 1
ATOM 1370 O O . VAL A 1 165 ? -11.665 -9.182 20.860 1.00 95.06 165 VAL A O 1
ATOM 1373 N N . GLU A 1 166 ? -10.832 -7.915 22.509 1.00 95.81 166 GLU A N 1
ATOM 1374 C CA . GLU A 1 166 ? -11.044 -8.916 23.565 1.00 95.81 166 GLU A CA 1
ATOM 1375 C C . GLU A 1 166 ? -12.531 -9.242 23.760 1.00 95.81 166 GLU A C 1
ATOM 1377 O O . GLU A 1 166 ? -12.894 -10.418 23.810 1.00 95.81 166 GLU A O 1
ATOM 1382 N N . ILE A 1 167 ? -13.401 -8.224 23.776 1.00 96.88 167 ILE A N 1
ATOM 1383 C CA . ILE A 1 167 ? -14.859 -8.407 23.825 1.00 96.88 167 ILE A CA 1
ATOM 1384 C C . ILE A 1 167 ? -15.328 -9.259 22.643 1.00 96.88 167 ILE A C 1
ATOM 1386 O O . ILE A 1 167 ? -16.044 -10.243 22.825 1.00 96.88 167 ILE A O 1
ATOM 1390 N N . LEU A 1 168 ? -14.898 -8.907 21.432 1.00 96.44 168 LEU A N 1
ATOM 1391 C CA . LEU A 1 168 ? -15.309 -9.586 20.207 1.00 96.44 168 LEU A CA 1
ATOM 1392 C C . LEU A 1 168 ? -14.802 -11.035 20.132 1.00 96.44 168 LEU A C 1
ATOM 1394 O O . LEU A 1 168 ? -15.527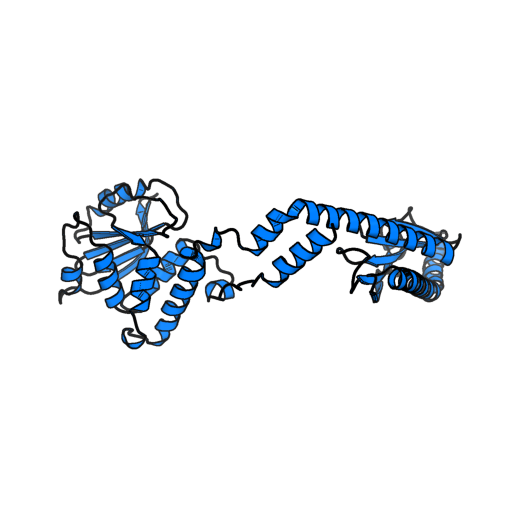 -11.906 19.658 1.00 96.44 168 LEU A O 1
ATOM 1398 N N . LYS A 1 169 ? -13.601 -11.326 20.646 1.00 95.62 169 LYS A N 1
ATOM 1399 C CA . LYS A 1 169 ? -13.056 -12.695 20.721 1.00 95.62 169 LYS A CA 1
ATOM 1400 C C . LYS A 1 169 ? -13.838 -13.609 21.669 1.00 95.62 169 LYS A C 1
ATOM 1402 O O . LYS A 1 169 ? -13.819 -14.823 21.481 1.00 95.62 169 LYS A O 1
ATOM 1407 N N . ASN 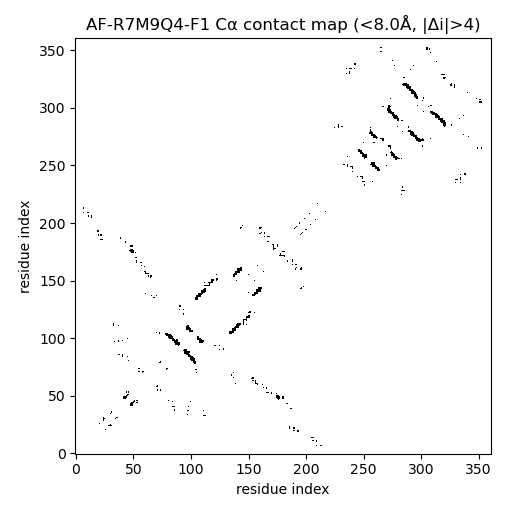A 1 170 ? -14.535 -13.045 22.656 1.00 94.88 170 ASN A N 1
ATOM 1408 C CA . ASN A 1 170 ? -15.395 -13.795 23.579 1.00 94.88 170 ASN A CA 1
ATOM 1409 C C . ASN A 1 170 ? -16.785 -14.109 22.994 1.00 94.88 170 ASN A C 1
ATOM 1411 O O . ASN A 1 170 ? -17.594 -14.806 23.621 1.00 94.88 170 ASN A O 1
ATOM 1415 N N . VAL A 1 171 ? -17.084 -13.594 21.801 1.00 94.44 171 VAL A N 1
ATOM 1416 C CA . VAL A 1 171 ? -18.288 -13.924 21.042 1.00 94.44 171 VAL A CA 1
ATOM 1417 C C . VAL A 1 171 ? -17.988 -15.118 20.147 1.00 94.44 171 VAL A C 1
ATOM 1419 O O . VAL A 1 171 ? -16.971 -15.180 19.459 1.00 94.44 171 VAL A O 1
ATOM 1422 N N . THR A 1 172 ? -18.897 -16.079 20.141 1.00 94.06 172 THR A N 1
ATOM 1423 C CA . THR A 1 172 ? -18.902 -17.219 19.230 1.00 94.06 172 THR A CA 1
ATOM 1424 C C . THR A 1 172 ? -20.023 -17.045 18.215 1.00 94.06 172 THR A C 1
ATOM 1426 O O . THR A 1 172 ? -20.999 -16.337 18.462 1.00 94.06 172 THR A O 1
ATOM 1429 N N . LYS A 1 173 ? -19.948 -17.750 17.084 1.00 93.94 173 LYS A N 1
ATOM 1430 C CA . LYS A 1 173 ? -21.033 -17.748 16.088 1.00 93.94 173 LYS A CA 1
ATOM 1431 C C . LYS A 1 173 ? -22.404 -18.142 16.661 1.00 93.94 173 LYS A C 1
ATOM 1433 O O . LYS A 1 173 ? -23.416 -17.747 16.106 1.00 93.94 173 LYS A O 1
ATOM 1438 N N . TYR A 1 174 ? -22.440 -18.903 17.760 1.00 93.94 174 TYR A N 1
ATOM 1439 C CA . TYR A 1 174 ? -23.678 -19.345 18.412 1.00 93.94 174 TYR A CA 1
ATOM 1440 C C . TYR A 1 174 ? -24.293 -18.289 19.336 1.00 93.94 174 TYR A C 1
ATOM 1442 O O . TYR A 1 174 ? -25.448 -18.430 19.720 1.00 93.94 174 TYR A O 1
ATOM 1450 N N . ASP A 1 175 ? -23.540 -17.245 19.693 1.00 91.94 175 ASP A N 1
ATOM 1451 C CA . ASP A 1 175 ? -24.073 -16.102 20.436 1.00 91.94 175 ASP A CA 1
ATOM 1452 C C . ASP A 1 175 ? -24.874 -15.149 19.520 1.00 91.94 175 ASP A C 1
ATOM 1454 O O . ASP A 1 175 ? -25.571 -14.271 20.030 1.00 91.94 175 ASP A O 1
ATOM 1458 N N . LEU A 1 176 ? -24.749 -15.287 18.191 1.00 91.44 176 LEU A N 1
ATOM 1459 C CA . LEU A 1 176 ? -25.346 -14.395 17.193 1.00 91.44 176 LEU A CA 1
ATOM 1460 C C . LEU A 1 176 ? -26.720 -14.875 16.730 1.00 91.44 176 LEU A C 1
ATOM 1462 O O . LEU A 1 176 ? -26.963 -16.075 16.592 1.00 91.44 176 LEU A O 1
ATOM 1466 N N . LYS A 1 177 ? -27.588 -13.917 16.390 1.00 85.69 177 LYS A N 1
ATOM 1467 C CA . LYS A 1 177 ? -28.882 -14.204 15.755 1.00 85.69 177 LYS A CA 1
ATOM 1468 C C . LYS A 1 177 ? -28.721 -14.836 14.366 1.00 85.69 177 LYS A C 1
ATOM 1470 O O . LYS A 1 177 ? -29.412 -15.800 14.052 1.00 85.69 177 LYS A O 1
ATOM 1475 N N . GLU A 1 178 ? -27.794 -14.307 13.569 1.00 92.50 178 GLU A N 1
ATOM 1476 C CA . GLU A 1 178 ? -27.384 -14.844 12.267 1.00 92.50 178 GLU A CA 1
ATOM 1477 C C . GLU A 1 178 ? -25.914 -15.262 12.360 1.00 92.50 178 GLU A C 1
ATOM 1479 O O . GLU A 1 178 ? -25.031 -14.431 12.585 1.00 92.50 178 GLU A O 1
ATOM 1484 N N . GLN A 1 179 ? -25.637 -16.561 12.234 1.00 93.19 179 GLN A N 1
ATOM 1485 C CA . GLN A 1 179 ? -24.285 -17.097 12.443 1.00 93.19 179 GLN A CA 1
ATOM 1486 C C . GLN A 1 179 ? -23.304 -16.601 11.375 1.00 93.19 179 GLN A C 1
ATOM 1488 O O . GLN A 1 179 ? -22.105 -16.488 11.630 1.00 93.19 179 GLN A O 1
ATOM 1493 N N . GLU A 1 180 ? -23.815 -16.283 10.188 1.00 92.88 180 GLU A N 1
ATOM 1494 C CA . GLU A 1 180 ? -23.088 -15.730 9.050 1.00 92.88 180 GLU A CA 1
ATOM 1495 C C . GLU A 1 180 ? -22.439 -14.389 9.404 1.00 92.88 180 GLU A C 1
ATOM 1497 O O . GLU A 1 180 ? -21.329 -14.105 8.949 1.00 92.88 180 GLU A O 1
ATOM 1502 N N . ASN A 1 181 ? -23.057 -13.609 10.299 1.00 92.88 181 ASN A N 1
ATOM 1503 C CA . ASN A 1 181 ? -22.517 -12.322 10.731 1.00 92.88 181 ASN A CA 1
ATOM 1504 C C . ASN A 1 181 ? -21.215 -12.463 11.539 1.00 92.88 181 ASN A C 1
ATOM 1506 O O . ASN A 1 181 ? -20.491 -11.481 11.715 1.00 92.88 181 ASN A O 1
ATOM 1510 N N . TYR A 1 182 ? -20.848 -13.680 11.963 1.00 94.62 182 TYR A N 1
ATOM 1511 C CA . TYR A 1 182 ? -19.572 -13.947 12.629 1.00 94.62 182 TYR A CA 1
ATOM 1512 C C . TYR A 1 182 ? -18.363 -13.585 11.758 1.00 94.62 182 TYR A C 1
ATOM 1514 O O . TYR A 1 182 ? -17.350 -13.119 12.276 1.00 94.62 182 TYR A O 1
ATOM 1522 N N . CYS A 1 183 ? -18.474 -13.716 10.430 1.00 92.75 183 CYS A N 1
ATOM 1523 C CA . CYS A 1 183 ? -17.380 -13.351 9.528 1.00 92.75 183 CYS A CA 1
ATOM 1524 C C . CYS A 1 183 ? -17.006 -11.859 9.614 1.00 92.75 183 CYS A C 1
ATOM 1526 O O . CYS A 1 183 ? -15.834 -11.518 9.463 1.00 92.75 183 CYS A O 1
ATOM 1528 N N . PHE A 1 184 ? -17.966 -10.976 9.919 1.00 92.81 184 PHE A N 1
ATOM 1529 C CA . PHE A 1 184 ? -17.710 -9.545 10.098 1.00 92.81 184 PHE A CA 1
ATOM 1530 C C . PHE A 1 184 ? -16.957 -9.264 11.399 1.00 92.81 184 PHE A C 1
ATOM 1532 O O . PHE A 1 184 ? -16.103 -8.381 11.428 1.00 92.81 184 PHE A O 1
ATOM 1539 N N . ILE A 1 185 ? -17.222 -10.046 12.452 1.00 94.56 185 ILE A N 1
ATOM 1540 C CA . ILE A 1 185 ? -16.448 -10.000 13.697 1.00 94.56 185 ILE A CA 1
ATOM 1541 C C . ILE A 1 185 ? -15.000 -10.421 13.420 1.00 94.56 185 ILE A C 1
ATOM 1543 O O . ILE A 1 185 ? -14.069 -9.710 13.798 1.00 94.56 185 ILE A O 1
ATOM 1547 N N . GLU A 1 186 ? -14.797 -11.543 12.723 1.00 93.81 186 GLU A N 1
ATOM 1548 C CA . GLU A 1 186 ? -13.453 -12.029 12.393 1.00 93.81 186 GLU A CA 1
ATOM 1549 C C . GLU A 1 186 ? -12.671 -11.055 11.501 1.00 93.81 186 GLU A C 1
ATOM 1551 O O . GLU A 1 186 ? -11.477 -10.848 11.727 1.00 93.81 186 GLU A O 1
ATOM 1556 N N . ASP A 1 187 ? -13.314 -10.464 10.488 1.00 91.88 187 ASP A N 1
ATOM 1557 C CA . ASP A 1 187 ? -12.672 -9.482 9.605 1.00 91.88 187 ASP A CA 1
ATOM 1558 C C . ASP A 1 187 ? -12.305 -8.203 10.368 1.00 91.88 187 ASP A C 1
ATOM 1560 O O . ASP A 1 187 ? -11.182 -7.712 10.237 1.00 91.88 187 ASP A O 1
ATOM 1564 N N . PHE A 1 188 ? -13.199 -7.719 11.238 1.00 92.38 188 PHE A N 1
ATOM 1565 C CA . PHE A 1 188 ? -12.928 -6.558 12.079 1.00 92.38 188 PHE A CA 1
ATOM 1566 C C . PHE A 1 188 ? -11.755 -6.805 13.032 1.00 92.38 188 PHE A C 1
ATOM 1568 O O . PHE A 1 188 ? -10.853 -5.972 13.099 1.00 92.38 188 PHE A O 1
ATOM 1575 N N . ILE A 1 189 ? -11.711 -7.958 13.714 1.00 92.50 189 ILE A N 1
ATOM 1576 C CA . ILE A 1 189 ? -10.587 -8.332 14.589 1.00 92.50 189 ILE A CA 1
ATOM 1577 C C . ILE A 1 189 ? -9.279 -8.344 13.797 1.00 92.50 189 ILE A C 1
ATOM 1579 O O . ILE A 1 189 ? -8.333 -7.661 14.184 1.00 92.50 189 ILE A O 1
ATOM 1583 N N . LYS A 1 190 ? -9.229 -9.063 12.665 1.00 88.81 190 LYS A N 1
ATOM 1584 C CA . LYS A 1 190 ? -8.024 -9.141 11.818 1.00 88.81 190 LYS A CA 1
ATOM 1585 C C . LYS A 1 190 ? -7.539 -7.758 11.402 1.00 88.81 190 LYS A C 1
ATOM 1587 O O . LYS A 1 190 ? -6.333 -7.508 11.377 1.00 88.81 190 LYS A O 1
ATOM 1592 N N . HIS A 1 191 ? -8.469 -6.867 11.068 1.00 85.56 191 HIS A N 1
ATOM 1593 C CA . HIS A 1 191 ? -8.126 -5.519 10.661 1.00 85.56 191 HIS A CA 1
ATOM 1594 C C . HIS A 1 191 ? -7.610 -4.678 11.830 1.00 85.56 191 HIS A C 1
ATOM 1596 O O . HIS A 1 191 ? -6.522 -4.118 11.748 1.00 85.56 191 HIS A O 1
ATOM 1602 N N . VAL A 1 192 ? -8.348 -4.607 12.937 1.00 87.50 192 VAL A N 1
ATOM 1603 C CA . VAL A 1 192 ? -7.940 -3.824 14.110 1.00 87.50 192 VAL A CA 1
ATOM 1604 C C . VAL A 1 192 ? -6.591 -4.310 14.643 1.00 87.50 192 VAL A C 1
ATOM 1606 O O . VAL A 1 192 ? -5.721 -3.486 14.922 1.00 87.50 192 VAL A O 1
ATOM 1609 N N . GLU A 1 193 ? -6.360 -5.624 14.687 1.00 86.12 193 GLU A N 1
ATOM 1610 C CA . GLU A 1 193 ? -5.071 -6.198 15.079 1.00 86.12 193 GLU A CA 1
ATOM 1611 C C . GLU A 1 193 ? -3.939 -5.847 14.108 1.00 86.12 193 GLU A C 1
ATOM 1613 O O . GLU A 1 193 ? -2.839 -5.539 14.554 1.00 86.12 193 GLU A O 1
ATOM 1618 N N . GLY A 1 194 ? -4.190 -5.860 12.795 1.00 77.75 194 GLY A N 1
ATOM 1619 C CA . GLY A 1 194 ? -3.177 -5.547 11.783 1.00 77.75 194 GLY A CA 1
ATOM 1620 C C . GLY A 1 194 ? -2.867 -4.054 11.623 1.00 77.75 194 GLY A C 1
ATOM 1621 O O . GLY A 1 194 ? -1.747 -3.708 11.226 1.00 77.75 194 GLY A O 1
ATOM 1622 N N . TYR A 1 195 ? -3.842 -3.186 11.921 1.00 77.31 195 TYR A N 1
ATOM 1623 C CA . TYR A 1 195 ? -3.802 -1.767 11.561 1.00 77.31 195 TYR A CA 1
ATOM 1624 C C . TYR A 1 195 ? -3.866 -0.779 12.725 1.00 77.31 195 TYR A C 1
ATOM 1626 O O . TYR A 1 195 ? -3.199 0.245 12.657 1.00 77.31 195 TYR A O 1
ATOM 1634 N N . LEU A 1 196 ? -4.619 -1.061 13.791 1.00 78.12 196 LEU A N 1
ATOM 1635 C CA . LEU A 1 196 ? -4.791 -0.121 14.911 1.00 78.12 196 LEU A CA 1
ATOM 1636 C C . LEU A 1 196 ? -4.063 -0.540 16.187 1.00 78.12 196 LEU A C 1
ATOM 1638 O O . LEU A 1 196 ? -3.680 0.306 16.990 1.00 78.12 196 LEU A O 1
ATOM 1642 N N . MET A 1 197 ? -3.903 -1.844 16.403 1.00 75.69 197 MET A N 1
ATOM 1643 C CA . MET A 1 197 ? -3.186 -2.391 17.559 1.00 75.69 197 MET A CA 1
ATOM 1644 C C . MET A 1 197 ? -1.735 -2.726 17.244 1.00 75.69 197 MET A C 1
ATOM 1646 O O . MET A 1 197 ? -0.954 -2.977 18.160 1.00 75.69 197 MET A O 1
ATOM 1650 N N . ASN A 1 198 ? -1.373 -2.765 15.963 1.00 66.50 198 ASN A N 1
ATOM 1651 C CA . ASN A 1 198 ? -0.022 -3.082 15.562 1.00 66.50 198 ASN A CA 1
ATOM 1652 C C . ASN A 1 198 ? 0.871 -1.855 15.764 1.00 66.50 198 ASN A C 1
ATOM 1654 O O . ASN A 1 198 ? 1.111 -1.090 14.831 1.00 66.50 198 ASN A O 1
ATOM 1658 N N . GLU A 1 199 ? 1.390 -1.693 16.981 1.00 55.75 199 GLU A N 1
ATOM 1659 C CA . GLU A 1 199 ? 2.488 -0.764 17.281 1.00 55.75 199 GLU A CA 1
ATOM 1660 C C . GLU A 1 199 ? 3.672 -0.986 16.315 1.00 55.75 199 GLU A C 1
ATOM 1662 O O . GLU A 1 199 ? 4.373 -0.033 15.977 1.00 55.75 199 GLU A O 1
ATOM 1667 N N . ALA A 1 200 ? 3.792 -2.189 15.726 1.00 50.31 200 ALA A N 1
ATOM 1668 C CA . ALA A 1 200 ? 4.763 -2.488 14.678 1.00 50.31 200 ALA A CA 1
ATOM 1669 C C . ALA A 1 200 ? 4.565 -1.736 13.348 1.00 50.31 200 ALA A C 1
ATOM 1671 O O . ALA A 1 200 ? 5.443 -1.801 12.495 1.00 50.31 200 ALA A O 1
ATOM 1672 N N . GLN A 1 201 ? 3.456 -1.014 13.131 1.00 53.84 201 GLN A N 1
ATOM 1673 C CA . GLN A 1 201 ? 3.360 -0.079 11.997 1.00 53.84 201 GLN A CA 1
ATOM 1674 C C . GLN A 1 201 ? 4.235 1.167 12.182 1.00 53.84 201 GLN A C 1
ATOM 1676 O O . GLN A 1 201 ? 4.611 1.795 11.194 1.00 53.84 201 GLN A O 1
ATOM 1681 N N . LEU A 1 202 ? 4.552 1.523 13.430 1.00 56.97 202 LEU A N 1
ATOM 1682 C CA . LEU A 1 202 ? 5.500 2.585 13.765 1.00 56.97 202 LEU A CA 1
ATOM 1683 C C . LEU A 1 202 ? 6.892 2.030 14.104 1.00 56.97 202 LEU A C 1
ATOM 1685 O O . LEU A 1 202 ? 7.842 2.806 14.207 1.00 56.97 202 LEU A O 1
ATOM 1689 N N . GLU A 1 203 ? 7.033 0.711 14.272 1.00 62.75 203 GLU A N 1
ATOM 1690 C CA . GLU A 1 203 ? 8.340 0.084 14.457 1.00 62.75 203 GLU A CA 1
ATOM 1691 C C . GLU A 1 203 ? 9.146 0.132 13.161 1.00 62.75 203 GLU A C 1
ATOM 1693 O O . GLU A 1 203 ? 8.670 -0.185 12.069 1.00 62.75 203 GLU A O 1
ATOM 1698 N N . ILE A 1 204 ? 10.416 0.501 13.303 1.00 67.31 204 ILE A N 1
ATOM 1699 C CA . ILE A 1 204 ? 11.392 0.355 12.233 1.00 67.31 204 ILE A CA 1
ATOM 1700 C C . ILE A 1 204 ? 11.595 -1.146 12.041 1.00 67.31 204 ILE A C 1
ATOM 1702 O O . ILE A 1 204 ? 12.142 -1.832 12.901 1.00 67.31 204 ILE A O 1
ATOM 1706 N N . THR A 1 205 ? 11.104 -1.671 10.925 1.00 74.88 205 THR A N 1
ATOM 1707 C CA . THR A 1 205 ? 11.224 -3.091 10.608 1.00 74.88 205 THR A CA 1
ATOM 1708 C C . THR A 1 205 ? 12.685 -3.463 10.339 1.00 74.88 205 THR A C 1
ATOM 1710 O O . THR A 1 205 ? 13.479 -2.627 9.906 1.00 74.88 205 THR A O 1
ATOM 1713 N N . GLU A 1 206 ? 13.053 -4.731 10.560 1.00 78.12 206 GLU A N 1
ATOM 1714 C CA . GLU A 1 206 ? 14.441 -5.211 10.405 1.00 78.12 206 GLU A CA 1
ATOM 1715 C C . GLU A 1 206 ? 15.027 -4.872 9.018 1.00 78.12 206 GLU A C 1
ATOM 1717 O O . GLU A 1 206 ? 16.207 -4.561 8.892 1.00 78.12 206 GLU A O 1
ATOM 1722 N N . ASP A 1 207 ? 14.218 -4.869 7.956 1.00 78.00 207 ASP A N 1
ATOM 1723 C CA . ASP A 1 207 ? 14.647 -4.453 6.617 1.00 78.00 207 ASP A CA 1
ATOM 1724 C C . ASP A 1 207 ? 14.947 -2.959 6.500 1.00 78.00 207 ASP A C 1
ATOM 1726 O O . ASP A 1 207 ? 15.938 -2.582 5.866 1.00 78.00 207 ASP A O 1
ATOM 1730 N N . VAL A 1 208 ? 14.147 -2.113 7.148 1.00 81.62 208 VAL A N 1
ATOM 1731 C CA . VAL A 1 208 ? 14.398 -0.672 7.217 1.00 81.62 208 VAL A CA 1
ATOM 1732 C C . VAL A 1 208 ? 15.639 -0.392 8.068 1.00 81.62 208 VAL A C 1
ATOM 1734 O O . VAL A 1 208 ? 16.472 0.417 7.661 1.00 81.62 208 VAL A O 1
ATOM 1737 N N . GLU A 1 209 ? 15.839 -1.103 9.181 1.00 85.00 209 GLU A N 1
ATOM 1738 C CA . GLU A 1 209 ? 17.067 -1.006 9.984 1.00 85.00 209 GLU A CA 1
ATOM 1739 C C . GLU A 1 209 ? 18.303 -1.387 9.163 1.00 85.00 209 GLU A C 1
ATOM 1741 O O . GLU A 1 209 ? 19.295 -0.658 9.144 1.00 85.00 209 GLU A O 1
ATOM 1746 N N . VAL A 1 210 ? 18.244 -2.499 8.418 1.00 85.88 210 VAL A N 1
ATOM 1747 C CA . VAL A 1 210 ? 19.337 -2.915 7.530 1.00 85.88 210 VAL A CA 1
ATOM 1748 C C . VAL A 1 210 ? 19.606 -1.860 6.458 1.00 85.88 210 VAL A C 1
ATOM 1750 O O . VAL A 1 210 ? 20.776 -1.606 6.158 1.00 85.88 210 VAL A O 1
ATOM 1753 N N . TYR A 1 211 ? 18.577 -1.228 5.892 1.00 85.38 211 TYR A N 1
ATOM 1754 C CA . TYR A 1 211 ? 18.764 -0.125 4.952 1.00 85.38 211 TYR A CA 1
ATOM 1755 C C . TYR A 1 211 ? 19.469 1.067 5.615 1.00 85.38 211 TYR A C 1
ATOM 1757 O O . TYR A 1 211 ? 20.499 1.508 5.105 1.00 85.38 211 TYR A O 1
ATOM 1765 N N . ILE A 1 212 ? 18.973 1.540 6.763 1.00 87.44 212 ILE A N 1
ATOM 1766 C CA . ILE A 1 212 ? 19.536 2.683 7.504 1.00 87.44 212 ILE A CA 1
ATOM 1767 C C . ILE A 1 212 ? 21.005 2.423 7.861 1.00 87.44 212 ILE A C 1
ATOM 1769 O O . ILE A 1 212 ? 21.874 3.236 7.543 1.00 87.44 212 ILE A O 1
ATOM 1773 N N . ASP A 1 213 ? 21.300 1.253 8.433 1.00 88.56 213 ASP A N 1
ATOM 1774 C CA . ASP A 1 213 ? 22.648 0.831 8.832 1.00 88.56 213 ASP A CA 1
ATOM 1775 C C . ASP A 1 213 ? 23.657 0.850 7.675 1.00 88.56 213 ASP A C 1
ATOM 1777 O O . ASP A 1 213 ? 24.864 0.987 7.892 1.00 88.56 213 ASP A O 1
ATOM 1781 N N . ASN A 1 214 ? 23.186 0.644 6.441 1.00 88.50 214 ASN A N 1
ATOM 1782 C CA . ASN A 1 214 ? 24.037 0.425 5.272 1.00 88.50 214 ASN A CA 1
ATOM 1783 C C . ASN A 1 214 ? 23.805 1.446 4.154 1.00 88.50 214 ASN A C 1
ATOM 1785 O O . ASN A 1 214 ? 24.351 1.277 3.061 1.00 88.50 214 ASN A O 1
ATOM 1789 N N . GLN A 1 215 ? 23.060 2.522 4.421 1.00 90.44 215 GLN A N 1
ATOM 1790 C CA . GLN A 1 215 ? 22.619 3.488 3.415 1.00 90.44 215 GLN A CA 1
ATOM 1791 C C . GLN A 1 215 ? 23.790 4.019 2.581 1.00 90.44 215 GLN A C 1
ATOM 1793 O O . GLN A 1 215 ? 23.776 3.929 1.359 1.00 90.44 215 GLN A O 1
ATOM 1798 N N . LYS A 1 216 ? 24.878 4.448 3.234 1.00 91.12 216 LYS A N 1
ATOM 1799 C CA . LYS A 1 216 ? 26.079 4.961 2.549 1.00 91.12 216 LYS A CA 1
ATOM 1800 C C . LYS A 1 216 ? 26.716 3.944 1.598 1.00 91.12 216 LYS A C 1
ATOM 1802 O O . LYS A 1 216 ? 27.216 4.315 0.534 1.00 91.12 216 LYS A O 1
ATOM 1807 N N . ILE A 1 217 ? 26.735 2.667 1.985 1.00 89.81 217 ILE A N 1
ATOM 1808 C CA . ILE A 1 217 ? 27.294 1.588 1.160 1.00 89.81 217 ILE A CA 1
ATOM 1809 C C . ILE A 1 217 ? 26.383 1.362 -0.047 1.00 89.81 217 ILE A C 1
ATOM 1811 O O . ILE A 1 217 ? 26.876 1.310 -1.173 1.00 89.81 217 ILE A O 1
ATOM 1815 N N . ILE A 1 218 ? 25.069 1.296 0.177 1.00 87.88 218 ILE A N 1
ATOM 1816 C CA . ILE A 1 218 ? 24.058 1.133 -0.874 1.00 87.88 218 ILE A CA 1
ATOM 1817 C C . ILE A 1 218 ? 24.126 2.299 -1.872 1.00 87.88 218 ILE A C 1
ATOM 1819 O O . ILE A 1 218 ? 24.230 2.065 -3.075 1.00 87.88 218 ILE A O 1
ATOM 1823 N N . ASP A 1 219 ? 24.180 3.542 -1.396 1.00 91.44 219 ASP A N 1
ATOM 1824 C CA . ASP A 1 219 ? 24.295 4.737 -2.239 1.00 91.44 219 ASP A CA 1
ATOM 1825 C C . ASP A 1 219 ? 25.578 4.721 -3.077 1.00 91.44 219 ASP A C 1
ATOM 1827 O O . ASP A 1 219 ? 25.572 5.050 -4.268 1.00 91.44 219 ASP A O 1
ATOM 1831 N N . THR A 1 220 ? 26.687 4.271 -2.483 1.00 92.62 220 THR A N 1
ATOM 1832 C CA . THR A 1 220 ? 27.958 4.092 -3.197 1.00 92.62 220 THR A CA 1
ATOM 1833 C C . THR A 1 220 ? 27.839 3.021 -4.283 1.00 92.62 220 THR A C 1
ATOM 1835 O O . THR A 1 220 ? 28.318 3.225 -5.400 1.00 92.62 220 THR A O 1
ATOM 1838 N N . MET A 1 221 ? 27.175 1.896 -3.998 1.00 90.56 221 MET A N 1
ATOM 1839 C CA . MET A 1 221 ? 26.921 0.841 -4.984 1.00 90.56 221 MET A CA 1
ATOM 1840 C C . MET A 1 221 ? 26.058 1.349 -6.143 1.00 90.56 221 MET A C 1
ATOM 1842 O O . MET A 1 221 ? 26.410 1.114 -7.297 1.00 90.56 221 MET A O 1
ATOM 1846 N N . ILE A 1 222 ? 24.988 2.097 -5.856 1.00 91.19 222 ILE A N 1
ATOM 1847 C CA . ILE A 1 222 ? 24.117 2.712 -6.870 1.00 91.19 222 ILE A CA 1
ATOM 1848 C C . ILE A 1 222 ? 24.908 3.706 -7.729 1.00 91.19 222 ILE A C 1
ATOM 1850 O O . ILE A 1 222 ? 24.794 3.698 -8.955 1.00 91.19 222 ILE A O 1
ATOM 1854 N N . SER A 1 223 ? 25.737 4.548 -7.108 1.00 92.00 223 SER A N 1
ATOM 1855 C CA . SER A 1 223 ? 26.587 5.510 -7.819 1.00 92.00 223 SER A CA 1
ATOM 1856 C C . SER A 1 223 ? 27.582 4.811 -8.751 1.00 92.00 223 SER A C 1
ATOM 1858 O O . SER A 1 223 ? 27.694 5.163 -9.926 1.00 92.00 223 SER A O 1
ATOM 1860 N N . ASN A 1 224 ? 28.255 3.765 -8.265 1.00 92.44 224 ASN A N 1
ATOM 1861 C CA . ASN A 1 224 ? 29.188 2.975 -9.070 1.00 92.44 224 ASN A CA 1
ATOM 1862 C C . ASN A 1 224 ? 28.483 2.243 -10.218 1.00 92.44 224 ASN A C 1
ATOM 1864 O O . ASN A 1 224 ? 28.998 2.226 -11.334 1.00 92.44 224 ASN A O 1
ATOM 1868 N N . TYR A 1 225 ? 27.296 1.688 -9.967 1.00 91.62 225 TYR A N 1
ATOM 1869 C CA . TYR A 1 225 ? 26.470 1.049 -10.987 1.00 91.62 225 TYR A CA 1
ATOM 1870 C C . TYR A 1 225 ? 26.089 2.021 -12.113 1.00 91.62 225 TYR A C 1
ATOM 1872 O O . TYR A 1 225 ? 26.237 1.689 -13.291 1.00 91.62 225 TYR A O 1
ATOM 1880 N N . LYS A 1 226 ? 25.654 3.242 -11.768 1.00 89.56 226 LYS A N 1
ATOM 1881 C CA . LYS A 1 226 ? 25.309 4.283 -12.751 1.00 89.56 226 LYS A CA 1
ATOM 1882 C C . LYS A 1 226 ? 26.511 4.657 -13.618 1.00 89.56 226 LYS A C 1
ATOM 1884 O O . LYS A 1 226 ? 26.402 4.608 -14.838 1.00 89.56 226 LYS A O 1
ATOM 1889 N N . LYS A 1 227 ? 27.670 4.909 -12.998 1.00 90.94 227 LYS A N 1
ATOM 1890 C CA . LYS A 1 227 ? 28.920 5.212 -13.718 1.00 90.94 227 LYS A CA 1
ATOM 1891 C C . LYS A 1 227 ? 29.332 4.086 -14.666 1.00 90.94 227 LYS A C 1
ATOM 1893 O O . LYS A 1 227 ? 29.705 4.341 -15.803 1.00 90.94 227 LYS A O 1
ATOM 1898 N N . GLN A 1 228 ? 29.262 2.831 -14.222 1.00 91.44 228 GLN A N 1
ATOM 1899 C CA . GLN A 1 228 ? 29.590 1.693 -15.088 1.00 91.44 228 GLN A CA 1
ATOM 1900 C C . GLN A 1 228 ? 28.592 1.539 -16.240 1.00 91.44 228 GLN A C 1
ATOM 1902 O O . GLN A 1 228 ? 28.995 1.225 -17.358 1.00 91.44 228 GLN A O 1
ATOM 1907 N N . SER A 1 229 ? 27.305 1.782 -15.983 1.00 90.56 229 SER A N 1
ATOM 1908 C CA . SER A 1 229 ? 26.268 1.737 -17.017 1.00 90.56 229 SER A CA 1
ATOM 1909 C C . SER A 1 229 ? 26.503 2.793 -18.096 1.00 90.56 229 SER A C 1
ATOM 1911 O O . SER A 1 229 ? 26.337 2.498 -19.275 1.00 90.56 229 SER A O 1
ATOM 1913 N N . GLU A 1 230 ? 26.932 3.997 -17.709 1.00 89.06 230 GLU A N 1
ATOM 1914 C CA . GLU A 1 230 ? 27.314 5.068 -18.640 1.00 89.06 230 GLU A CA 1
ATOM 1915 C C . GLU A 1 230 ? 28.500 4.648 -19.516 1.00 89.06 230 GLU A C 1
ATOM 1917 O O . GLU A 1 230 ? 28.394 4.697 -20.737 1.00 89.06 230 GLU A O 1
ATOM 1922 N N . VAL A 1 231 ? 29.570 4.111 -18.920 1.00 91.81 231 VAL A N 1
ATOM 1923 C CA . VAL A 1 231 ? 30.740 3.614 -19.672 1.00 91.81 231 VAL A CA 1
ATOM 1924 C C . VAL A 1 231 ? 30.354 2.525 -20.681 1.00 91.81 231 VAL A C 1
ATOM 1926 O O . VAL A 1 231 ? 30.872 2.488 -21.797 1.00 91.81 231 VAL A O 1
ATOM 1929 N N . ILE A 1 232 ? 29.444 1.619 -20.318 1.00 92.56 232 ILE A N 1
ATOM 1930 C CA . ILE A 1 232 ? 28.986 0.559 -21.228 1.00 92.56 232 ILE A CA 1
ATOM 1931 C C . ILE A 1 232 ? 28.107 1.122 -22.347 1.00 92.56 232 ILE A C 1
ATOM 1933 O O . ILE A 1 232 ? 28.242 0.680 -23.488 1.00 92.56 232 ILE A O 1
ATOM 1937 N N . ALA A 1 233 ? 27.251 2.104 -22.057 1.00 91.31 233 ALA A N 1
ATOM 1938 C CA . ALA A 1 233 ? 26.458 2.786 -23.077 1.00 91.31 233 ALA A CA 1
ATOM 1939 C C . ALA A 1 233 ? 27.350 3.548 -24.076 1.00 91.31 233 ALA A C 1
ATOM 1941 O O . ALA A 1 233 ? 27.148 3.429 -25.283 1.00 91.31 233 ALA A O 1
ATOM 1942 N N . GLU A 1 234 ? 28.391 4.237 -23.599 1.00 91.69 234 GLU A N 1
ATOM 1943 C CA . GLU A 1 234 ? 29.401 4.883 -24.452 1.00 91.69 234 GLU A CA 1
ATOM 1944 C C . GLU A 1 234 ? 30.123 3.860 -25.341 1.00 91.69 234 GLU A C 1
ATOM 1946 O O . GLU A 1 234 ? 30.325 4.082 -26.537 1.00 91.69 234 GLU A O 1
ATOM 1951 N N . LYS A 1 235 ? 30.471 2.689 -24.792 1.00 94.12 235 LYS A N 1
ATOM 1952 C CA . LYS A 1 235 ? 31.076 1.609 -25.582 1.00 94.12 235 LYS A CA 1
ATOM 1953 C C . LYS A 1 235 ? 30.121 1.032 -26.618 1.00 94.12 235 LYS A C 1
ATOM 1955 O O . LYS A 1 235 ? 30.564 0.730 -27.724 1.00 94.12 235 LYS A O 1
ATOM 1960 N N . LEU A 1 236 ? 28.834 0.904 -26.302 1.00 95.12 236 LEU A N 1
ATOM 1961 C CA . LEU A 1 236 ? 27.826 0.511 -27.283 1.00 95.12 236 LEU A CA 1
ATOM 1962 C C . LEU A 1 236 ? 27.768 1.526 -28.431 1.00 95.12 236 LEU A C 1
ATOM 1964 O O . LEU A 1 236 ? 27.838 1.130 -29.592 1.00 95.12 236 LEU A O 1
ATOM 1968 N N . GLU A 1 237 ? 27.716 2.822 -28.117 1.00 94.62 237 GLU A N 1
ATOM 1969 C CA . GLU A 1 237 ? 27.725 3.904 -29.107 1.00 94.62 237 GLU A CA 1
ATOM 1970 C C . GLU A 1 237 ? 28.962 3.845 -30.015 1.00 94.62 237 GLU A C 1
ATOM 1972 O O . GLU A 1 237 ? 28.836 3.949 -31.237 1.00 94.62 237 GLU A O 1
ATOM 1977 N N . GLU A 1 238 ? 30.156 3.630 -29.452 1.00 95.12 238 GLU A N 1
ATOM 1978 C CA . GLU A 1 238 ? 31.387 3.465 -30.235 1.00 95.12 238 GLU A CA 1
ATOM 1979 C C . GLU A 1 238 ? 31.293 2.296 -31.228 1.00 95.12 238 GLU A C 1
ATOM 1981 O O . GLU A 1 238 ? 31.726 2.428 -32.376 1.00 95.12 238 GLU A O 1
ATOM 1986 N N . ILE A 1 239 ? 30.740 1.153 -30.806 1.00 96.62 239 ILE A N 1
ATOM 1987 C CA . ILE A 1 239 ? 30.586 -0.030 -31.666 1.00 96.62 239 ILE A CA 1
ATOM 1988 C C . ILE A 1 239 ? 29.550 0.250 -32.764 1.00 96.62 239 ILE A C 1
ATOM 1990 O O . ILE A 1 239 ? 29.806 -0.058 -33.930 1.00 96.62 239 ILE A O 1
ATOM 1994 N N . VAL A 1 240 ? 28.430 0.900 -32.427 1.00 96.94 240 VAL A N 1
ATOM 1995 C CA . VAL A 1 240 ? 27.408 1.331 -33.396 1.00 96.94 240 VAL A CA 1
ATOM 1996 C C . VAL A 1 240 ? 28.020 2.252 -34.452 1.00 96.94 240 VAL A C 1
ATOM 1998 O O . VAL A 1 240 ? 27.882 1.981 -35.644 1.00 96.94 240 VAL A O 1
ATOM 2001 N N . LYS A 1 241 ? 28.757 3.295 -34.044 1.00 95.94 241 LYS A N 1
ATOM 2002 C CA . LYS A 1 241 ? 29.418 4.234 -34.970 1.00 95.94 241 LYS A CA 1
ATOM 2003 C C . LYS A 1 241 ? 30.352 3.520 -35.944 1.00 95.94 241 LYS A C 1
ATOM 2005 O O . LYS A 1 241 ? 30.317 3.798 -37.140 1.00 95.94 241 LYS A O 1
ATOM 2010 N N . ARG A 1 242 ? 31.156 2.570 -35.454 1.00 96.25 242 ARG A N 1
ATOM 2011 C CA . ARG A 1 242 ? 32.063 1.784 -36.308 1.00 96.25 242 ARG A CA 1
ATOM 2012 C C . ARG A 1 242 ? 31.309 0.884 -37.285 1.00 96.25 242 ARG A C 1
ATOM 2014 O O . ARG A 1 242 ? 31.737 0.767 -38.427 1.00 96.25 242 ARG A O 1
ATOM 2021 N N . LYS A 1 243 ? 30.214 0.251 -36.850 1.00 96.88 243 LYS A N 1
ATOM 2022 C CA . LYS A 1 243 ? 29.439 -0.681 -37.683 1.00 96.88 243 LYS A CA 1
ATOM 2023 C C . LYS A 1 243 ? 28.655 0.031 -38.786 1.00 96.88 243 LYS A C 1
ATOM 2025 O O . LYS A 1 243 ? 28.662 -0.426 -39.923 1.00 96.88 243 LYS A O 1
ATOM 2030 N N . PHE A 1 244 ? 27.976 1.126 -38.452 1.00 95.69 244 PHE A N 1
ATOM 2031 C CA . PHE A 1 244 ? 27.133 1.863 -39.397 1.00 95.69 244 PHE A CA 1
ATOM 2032 C C . PHE A 1 244 ? 27.943 2.772 -40.335 1.00 95.69 244 PHE A C 1
ATOM 2034 O O . PHE A 1 244 ? 27.529 3.010 -41.471 1.00 95.69 244 PHE A O 1
ATOM 2041 N N . GLY A 1 245 ? 29.120 3.228 -39.897 1.00 92.94 245 GLY A N 1
ATOM 2042 C CA . GLY A 1 245 ? 30.049 3.997 -40.720 1.00 92.94 245 GLY A CA 1
ATOM 2043 C C . GLY A 1 245 ? 29.575 5.420 -41.031 1.00 92.94 245 GLY A C 1
ATOM 2044 O O . GLY A 1 245 ? 28.606 5.929 -40.473 1.00 92.94 245 GLY A O 1
ATOM 2045 N N . GLU A 1 246 ? 30.279 6.084 -41.949 1.00 92.69 246 GLU A N 1
ATOM 2046 C CA . GLU A 1 246 ? 30.166 7.535 -42.164 1.00 92.69 246 GLU A CA 1
ATOM 2047 C C . GLU A 1 246 ? 28.837 8.000 -42.772 1.00 92.69 246 GLU A C 1
ATOM 2049 O O . GLU A 1 246 ? 28.524 9.188 -42.705 1.00 92.69 246 GLU A O 1
ATOM 2054 N N . ASN A 1 247 ? 28.046 7.096 -43.352 1.00 93.00 247 ASN A N 1
ATOM 2055 C CA . ASN A 1 247 ? 26.751 7.426 -43.957 1.00 93.00 247 ASN A CA 1
ATOM 2056 C C . ASN A 1 247 ? 25.646 7.669 -42.920 1.00 93.00 247 ASN A C 1
ATOM 2058 O O . ASN A 1 247 ? 24.579 8.192 -43.263 1.00 93.00 247 ASN A O 1
ATOM 2062 N N . PHE A 1 248 ? 25.897 7.292 -41.668 1.00 95.25 248 PHE A N 1
ATOM 2063 C CA . PHE A 1 248 ? 24.962 7.427 -40.568 1.00 95.25 248 PHE A CA 1
ATOM 2064 C C . PHE A 1 248 ? 25.469 8.432 -39.539 1.00 95.25 248 PHE A C 1
ATOM 2066 O O . PHE A 1 248 ? 26.670 8.635 -39.363 1.00 95.25 248 PHE A O 1
ATOM 2073 N N . GLU A 1 249 ? 24.520 9.054 -38.863 1.00 94.75 249 GLU A N 1
ATOM 2074 C CA . GLU A 1 249 ? 24.732 9.759 -37.610 1.00 94.75 249 GLU A CA 1
ATOM 2075 C C . GLU A 1 249 ? 24.258 8.877 -36.460 1.00 94.75 249 GLU A C 1
ATOM 2077 O O . GLU A 1 249 ? 23.308 8.098 -36.599 1.00 94.75 249 GLU A O 1
ATOM 2082 N N . VAL A 1 250 ? 24.941 9.004 -35.325 1.00 94.62 250 VAL A N 1
ATOM 2083 C CA . VAL A 1 250 ? 24.655 8.246 -34.106 1.00 94.62 250 VAL A CA 1
ATOM 2084 C C . VAL A 1 250 ? 24.656 9.210 -32.933 1.00 94.62 250 VAL A C 1
ATOM 2086 O O . VAL A 1 250 ? 25.627 9.941 -32.731 1.00 94.62 250 VAL A O 1
ATOM 2089 N N . TYR A 1 251 ? 23.585 9.182 -32.148 1.00 90.81 251 TYR A N 1
ATOM 2090 C CA . TYR A 1 251 ? 23.418 10.024 -30.970 1.00 90.81 251 TYR A CA 1
ATOM 2091 C C . TYR A 1 251 ? 22.929 9.202 -29.783 1.00 90.81 251 TYR A C 1
ATOM 2093 O O . TYR A 1 251 ? 21.911 8.517 -29.872 1.00 90.81 251 TYR A O 1
ATOM 2101 N N . THR A 1 252 ? 23.625 9.305 -28.654 1.00 89.06 252 THR A N 1
ATOM 2102 C CA . THR A 1 252 ? 23.186 8.693 -27.397 1.00 89.06 252 THR A CA 1
ATOM 2103 C C . THR A 1 252 ? 22.354 9.676 -26.592 1.00 89.06 252 THR A C 1
ATOM 2105 O O . THR A 1 252 ? 22.826 10.740 -26.184 1.00 89.06 252 THR A O 1
ATOM 2108 N N . ASN A 1 253 ? 21.115 9.291 -26.298 1.00 84.94 253 ASN A N 1
ATOM 2109 C CA . ASN A 1 253 ? 20.248 10.035 -25.408 1.00 84.94 253 ASN A CA 1
ATOM 2110 C C . ASN A 1 253 ? 20.273 9.435 -23.996 1.00 84.94 253 ASN A C 1
ATOM 2112 O O . ASN A 1 253 ? 19.527 8.514 -23.657 1.00 84.94 253 ASN A O 1
ATOM 2116 N N . ASN A 1 254 ? 21.104 10.016 -23.131 1.00 75.00 254 ASN A N 1
ATOM 2117 C CA . ASN A 1 254 ? 21.260 9.562 -21.746 1.00 75.00 254 ASN A CA 1
ATOM 2118 C C . ASN A 1 254 ? 20.007 9.746 -20.877 1.00 75.00 254 ASN A C 1
ATOM 2120 O O . ASN A 1 254 ? 19.898 9.088 -19.836 1.00 75.00 254 ASN A O 1
ATOM 2124 N N . LYS A 1 255 ? 19.071 10.617 -21.284 1.00 78.69 255 LYS A N 1
ATOM 2125 C CA . LYS A 1 255 ? 17.793 10.826 -20.591 1.00 78.69 255 LYS A CA 1
ATOM 2126 C C . LYS A 1 255 ? 16.814 9.697 -20.896 1.00 78.69 255 LYS A C 1
ATOM 2128 O O . LYS A 1 255 ? 16.210 9.168 -19.973 1.00 78.69 255 LYS A O 1
ATOM 2133 N N . TRP A 1 256 ? 16.693 9.326 -22.168 1.00 79.62 256 TRP A N 1
ATOM 2134 C CA . TRP A 1 256 ? 15.761 8.290 -22.627 1.00 79.62 256 TRP A CA 1
ATOM 2135 C C . TRP A 1 256 ? 16.381 6.896 -22.710 1.00 79.62 256 TRP A C 1
ATOM 2137 O O . TRP A 1 256 ? 15.702 5.961 -23.116 1.00 79.62 256 TRP A O 1
ATOM 2147 N N . LYS A 1 257 ? 17.651 6.755 -22.301 1.00 87.31 257 LYS A N 1
ATOM 2148 C CA . LYS A 1 257 ? 18.367 5.472 -22.257 1.00 87.31 257 LYS A CA 1
ATOM 2149 C C . LYS A 1 257 ? 18.316 4.765 -23.611 1.00 87.31 257 LYS A C 1
ATOM 2151 O O . LYS A 1 257 ? 17.946 3.596 -23.714 1.00 87.31 257 LYS A O 1
ATOM 2156 N N . CYS A 1 258 ? 18.662 5.516 -24.654 1.00 92.50 258 CYS A N 1
ATOM 2157 C CA . CYS A 1 258 ? 18.651 5.012 -26.015 1.00 92.50 258 CYS A CA 1
ATOM 2158 C C . CYS A 1 258 ? 19.809 5.542 -26.862 1.00 92.50 258 CYS A C 1
ATOM 2160 O O . CYS A 1 258 ? 20.406 6.580 -26.565 1.00 92.50 258 CYS A O 1
ATOM 2162 N N . ILE A 1 259 ? 20.099 4.817 -27.939 1.00 95.31 259 ILE A N 1
ATOM 2163 C CA . ILE A 1 259 ? 20.964 5.252 -29.036 1.00 95.31 259 ILE A CA 1
ATOM 2164 C C . ILE A 1 259 ? 20.094 5.411 -30.277 1.00 95.31 259 ILE A C 1
ATOM 2166 O O . ILE A 1 259 ? 19.432 4.460 -30.693 1.00 95.31 259 ILE A O 1
ATOM 2170 N N . GLN A 1 260 ? 20.125 6.603 -30.864 1.00 95.25 260 GLN A N 1
ATOM 2171 C CA . GLN A 1 260 ? 19.436 6.957 -32.097 1.00 95.25 260 GLN A CA 1
ATOM 2172 C C . GLN A 1 260 ? 20.409 6.891 -33.276 1.00 95.25 260 GLN A C 1
ATOM 2174 O O . GLN A 1 260 ? 21.535 7.381 -33.181 1.00 95.25 260 GLN A O 1
ATOM 2179 N N . ILE A 1 261 ? 19.975 6.281 -34.379 1.00 96.69 261 ILE A N 1
ATOM 2180 C CA . ILE A 1 261 ? 20.796 6.030 -35.570 1.00 96.69 261 ILE A CA 1
ATOM 2181 C C . ILE A 1 261 ? 20.004 6.438 -36.813 1.00 96.69 261 ILE A C 1
ATOM 2183 O O . ILE A 1 261 ? 18.914 5.917 -37.047 1.00 96.69 261 ILE A O 1
ATOM 2187 N N . TRP A 1 262 ? 20.531 7.336 -37.644 1.00 95.19 262 TRP A N 1
ATOM 2188 C CA . TRP A 1 262 ? 19.845 7.754 -38.876 1.00 95.19 262 TRP A CA 1
ATOM 2189 C C . TRP A 1 262 ? 20.806 7.996 -40.030 1.00 95.19 262 TRP A C 1
ATOM 2191 O O . TRP A 1 262 ? 21.963 8.352 -39.826 1.00 95.19 262 TRP A O 1
ATOM 2201 N N . LYS A 1 263 ? 20.331 7.819 -41.268 1.00 94.19 263 LYS A N 1
ATOM 2202 C CA . LYS A 1 263 ? 21.128 8.171 -42.450 1.00 94.19 263 LYS A CA 1
ATOM 2203 C C . LYS A 1 263 ? 21.233 9.686 -42.589 1.00 94.19 263 LYS A C 1
ATOM 2205 O O . LYS A 1 263 ? 20.225 10.389 -42.538 1.00 94.19 263 LYS A O 1
ATOM 2210 N N . LYS A 1 264 ? 22.427 10.182 -42.917 1.00 91.75 264 LYS A N 1
ATOM 2211 C CA . LYS A 1 264 ? 22.675 11.606 -43.227 1.00 91.75 264 LYS A CA 1
ATOM 2212 C C . LYS A 1 264 ? 21.849 12.131 -44.405 1.00 91.75 264 LYS A C 1
ATOM 2214 O O . LYS A 1 264 ? 21.585 13.324 -44.496 1.00 91.75 264 LYS A O 1
ATOM 2219 N N . SER A 1 265 ? 21.453 11.252 -45.327 1.00 89.62 265 SER A N 1
ATOM 2220 C CA . SER A 1 265 ? 20.634 11.596 -46.496 1.00 89.62 265 SER A CA 1
ATOM 2221 C C . SER A 1 265 ? 19.149 11.818 -46.171 1.00 89.62 265 SER A C 1
ATOM 2223 O O . SER A 1 265 ? 18.404 12.349 -47.012 1.00 89.62 265 SER A O 1
ATOM 2225 N N . TRP A 1 266 ? 18.700 11.408 -44.982 1.00 90.50 266 TRP A N 1
ATOM 2226 C CA . TRP A 1 266 ? 17.333 11.616 -44.520 1.00 90.50 266 TRP A CA 1
ATOM 2227 C C . TRP A 1 266 ? 17.142 13.060 -44.062 1.00 90.50 266 TRP A C 1
ATOM 2229 O O . TRP A 1 266 ? 18.039 13.688 -43.508 1.00 90.50 266 TRP A O 1
ATOM 2239 N N . THR A 1 267 ? 15.968 13.621 -44.345 1.00 80.50 267 THR A N 1
ATOM 2240 C CA . THR A 1 267 ? 15.646 15.022 -44.042 1.00 80.50 267 THR A CA 1
ATOM 2241 C C . THR A 1 267 ? 15.265 15.185 -42.573 1.00 80.50 267 THR A C 1
ATOM 2243 O O . THR A 1 267 ? 14.109 15.471 -42.275 1.00 80.50 267 THR A O 1
ATOM 2246 N N . ASN A 1 268 ? 16.223 14.974 -41.674 1.00 83.38 268 ASN A N 1
ATOM 2247 C CA . ASN A 1 268 ? 16.048 15.136 -40.232 1.00 83.38 268 ASN A CA 1
ATOM 2248 C C . ASN A 1 268 ? 16.553 16.509 -39.766 1.00 83.38 268 ASN A C 1
ATOM 2250 O O . ASN A 1 268 ? 17.519 17.048 -40.309 1.00 83.38 268 ASN A O 1
ATOM 2254 N N . GLU A 1 269 ? 15.926 17.063 -38.728 1.00 78.50 269 GLU A N 1
ATOM 2255 C CA . GLU A 1 269 ? 16.439 18.226 -37.999 1.00 78.50 269 GLU A CA 1
ATOM 2256 C C . GLU A 1 269 ? 17.252 17.705 -36.804 1.00 78.50 269 GLU A C 1
ATOM 2258 O O . GLU A 1 269 ? 16.705 17.416 -35.741 1.00 78.50 269 GLU A O 1
ATOM 2263 N N . GLN A 1 270 ? 18.568 17.545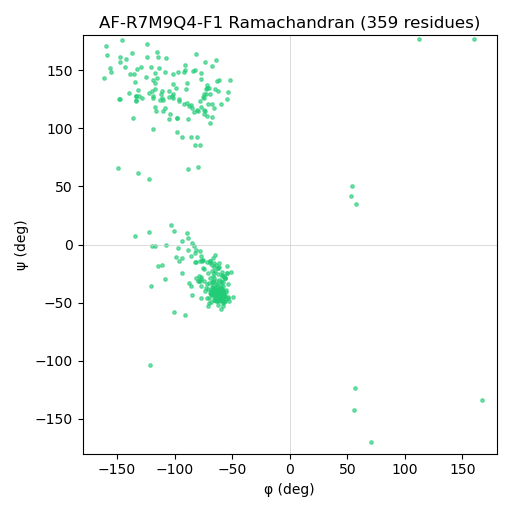 -36.991 1.00 78.00 270 GLN A N 1
ATOM 2264 C CA . GLN A 1 270 ? 19.459 16.888 -36.020 1.00 78.00 270 GLN A CA 1
ATOM 2265 C C . GLN A 1 270 ? 18.978 15.458 -35.693 1.00 78.00 270 GLN A C 1
ATOM 2267 O O . GLN A 1 270 ? 18.826 14.647 -36.602 1.00 78.00 270 GLN A O 1
ATOM 2272 N N . TYR A 1 271 ? 18.733 15.165 -34.413 1.00 77.44 271 TYR A N 1
ATOM 2273 C CA . TYR A 1 271 ? 18.223 13.888 -33.908 1.00 77.44 271 TYR A CA 1
ATOM 2274 C C . TYR A 1 271 ? 16.686 13.790 -33.954 1.00 77.44 271 TYR A C 1
ATOM 2276 O O . TYR A 1 271 ? 16.118 12.789 -33.531 1.00 77.44 271 TYR A O 1
ATOM 2284 N N . SER A 1 272 ? 15.989 14.823 -34.449 1.00 82.31 272 SER A N 1
ATOM 2285 C CA . SER A 1 272 ? 14.537 14.800 -34.626 1.00 82.31 272 SER A CA 1
ATOM 2286 C C . SER A 1 272 ? 14.191 14.454 -36.070 1.00 82.31 272 SER A C 1
ATOM 2288 O O . SER A 1 272 ? 14.389 15.254 -36.991 1.00 82.31 272 SER A O 1
ATOM 2290 N N . GLY A 1 273 ? 13.660 13.253 -36.278 1.00 89.75 273 GLY A N 1
ATOM 2291 C CA . GLY A 1 273 ? 13.148 12.862 -37.578 1.00 89.75 273 GLY A CA 1
ATOM 2292 C C . GLY A 1 273 ? 12.887 11.369 -37.694 1.00 89.75 273 GLY A C 1
ATOM 2293 O O . GLY A 1 273 ? 12.275 10.782 -36.803 1.00 89.75 273 GLY A O 1
ATOM 2294 N N . ILE A 1 274 ? 13.325 10.770 -38.800 1.00 93.62 274 ILE A N 1
ATOM 2295 C CA . ILE A 1 274 ? 13.287 9.321 -39.006 1.00 93.62 274 ILE A CA 1
ATOM 2296 C C . ILE A 1 274 ? 14.587 8.723 -38.478 1.00 93.62 274 ILE A C 1
ATOM 2298 O O . ILE A 1 274 ? 15.662 9.077 -38.960 1.00 93.62 274 ILE A O 1
ATOM 2302 N N . HIS A 1 275 ? 14.516 7.801 -37.528 1.00 95.19 275 HIS A N 1
ATOM 2303 C CA . HIS A 1 275 ? 15.709 7.185 -36.947 1.00 95.19 275 HIS A CA 1
ATOM 2304 C C . HIS A 1 275 ? 15.397 5.816 -36.352 1.00 95.19 275 HIS A C 1
ATOM 2306 O O . HIS A 1 275 ? 14.278 5.547 -35.917 1.00 95.19 275 HIS A O 1
ATOM 2312 N N . TYR A 1 276 ? 16.396 4.943 -36.333 1.00 96.81 276 TYR A N 1
ATOM 2313 C CA . TYR A 1 276 ? 16.362 3.707 -35.564 1.00 96.81 276 TYR A CA 1
ATOM 2314 C C . TYR A 1 276 ? 16.745 3.980 -34.111 1.00 96.81 276 TYR A C 1
ATOM 2316 O O . TYR A 1 276 ? 17.547 4.873 -33.843 1.00 96.81 276 TYR A O 1
ATOM 2324 N N . GLU A 1 277 ? 16.209 3.189 -33.186 1.00 96.25 277 GLU A N 1
ATOM 2325 C CA . GLU A 1 277 ? 16.491 3.291 -31.756 1.00 96.25 277 GLU A CA 1
ATOM 2326 C C . GLU A 1 277 ? 16.847 1.941 -31.143 1.00 96.25 277 GLU A C 1
ATOM 2328 O O . GLU A 1 277 ? 16.091 0.974 -31.267 1.00 96.25 277 GLU A O 1
ATOM 2333 N N . ILE A 1 278 ? 17.985 1.899 -30.448 1.00 97.19 278 ILE A N 1
ATOM 2334 C CA . ILE A 1 278 ? 18.314 0.850 -29.479 1.00 97.19 278 ILE A CA 1
ATOM 2335 C C . ILE A 1 278 ? 17.979 1.416 -28.100 1.00 97.19 278 ILE A C 1
ATOM 2337 O O . ILE A 1 278 ? 18.686 2.307 -27.632 1.00 97.19 278 ILE A O 1
ATOM 2341 N N . LEU A 1 279 ? 16.920 0.924 -27.457 1.00 94.69 279 LEU A N 1
ATOM 2342 C CA . LEU A 1 279 ? 16.520 1.347 -26.109 1.00 94.69 279 LEU A CA 1
ATOM 2343 C C . LEU A 1 279 ? 16.795 0.246 -25.088 1.00 94.69 279 LEU A C 1
ATOM 2345 O O . LEU A 1 279 ? 16.659 -0.933 -25.413 1.00 94.69 279 LEU A O 1
ATOM 2349 N N . TRP A 1 280 ? 17.110 0.617 -23.848 1.00 92.81 280 TRP A N 1
ATOM 2350 C CA . TRP A 1 280 ? 17.182 -0.311 -22.713 1.00 92.81 280 TRP A CA 1
ATOM 2351 C C . TRP A 1 280 ? 16.270 0.125 -21.560 1.00 92.81 280 TRP A C 1
ATOM 2353 O O . TRP A 1 280 ? 15.811 1.265 -21.513 1.00 92.81 280 TRP A O 1
ATOM 2363 N N . ASN A 1 281 ? 15.948 -0.797 -20.647 1.00 79.94 281 ASN A N 1
ATOM 2364 C CA . ASN A 1 281 ? 15.047 -0.525 -19.522 1.00 79.94 281 ASN A CA 1
ATOM 2365 C C . ASN A 1 281 ? 15.600 0.534 -18.551 1.00 79.94 281 ASN A C 1
ATOM 2367 O O . ASN A 1 281 ? 16.809 0.756 -18.457 1.00 79.94 281 ASN A O 1
ATOM 2371 N N . GLU A 1 282 ? 14.692 1.148 -17.784 1.00 71.06 282 GLU A N 1
ATOM 2372 C CA . GLU A 1 282 ? 15.006 2.193 -16.794 1.00 71.06 282 GLU A CA 1
ATOM 2373 C C . GLU A 1 282 ? 16.040 1.745 -15.754 1.00 71.06 282 GLU A C 1
ATOM 2375 O O . GLU A 1 282 ? 16.831 2.562 -15.279 1.00 71.06 282 GLU A O 1
ATOM 2380 N N . ASP A 1 283 ? 16.086 0.443 -15.457 1.00 72.88 283 ASP A N 1
ATOM 2381 C CA . ASP A 1 283 ? 17.025 -0.130 -14.493 1.00 72.88 283 ASP A CA 1
ATOM 2382 C C . ASP A 1 283 ? 18.487 -0.054 -14.967 1.00 72.88 283 ASP A C 1
ATOM 2384 O O . ASP A 1 283 ? 19.390 -0.155 -14.141 1.00 72.88 283 ASP A O 1
ATOM 2388 N N . GLY A 1 284 ? 18.749 0.166 -16.262 1.00 83.69 284 GLY A N 1
ATOM 2389 C CA . GLY A 1 284 ? 20.086 0.336 -16.843 1.00 83.69 284 GLY A CA 1
ATOM 2390 C C . GLY A 1 284 ? 20.526 -0.797 -17.778 1.00 83.69 284 GLY A C 1
ATOM 2391 O O . GLY A 1 284 ? 19.830 -1.786 -17.973 1.00 83.69 284 GLY A O 1
ATOM 2392 N N . ILE A 1 285 ? 21.710 -0.638 -18.382 1.00 89.75 285 ILE A N 1
ATOM 2393 C CA . ILE A 1 285 ? 22.262 -1.552 -19.404 1.00 89.75 285 ILE A CA 1
ATOM 2394 C C . ILE A 1 285 ? 23.082 -2.718 -18.807 1.00 89.75 285 ILE A C 1
ATOM 2396 O O . ILE A 1 285 ? 23.695 -3.498 -19.531 1.00 89.75 285 ILE A O 1
ATOM 2400 N N . ILE A 1 286 ? 23.116 -2.852 -17.478 1.00 92.38 286 ILE A N 1
ATOM 2401 C CA . ILE A 1 286 ? 23.844 -3.905 -16.757 1.00 92.38 286 ILE A CA 1
ATOM 2402 C C . ILE A 1 286 ? 22.838 -4.715 -15.944 1.00 92.38 286 ILE A C 1
ATOM 2404 O O . ILE A 1 286 ? 22.038 -4.166 -15.198 1.00 92.38 286 ILE A O 1
ATOM 2408 N N . GLY A 1 287 ? 22.894 -6.040 -16.021 1.00 91.88 287 GLY A N 1
ATOM 2409 C CA . GLY A 1 287 ? 22.022 -6.879 -15.207 1.00 91.88 287 GLY A CA 1
ATOM 2410 C C . GLY A 1 287 ? 21.860 -8.294 -15.728 1.00 91.88 287 GLY A C 1
ATOM 2411 O O . GLY A 1 287 ? 22.375 -8.672 -16.777 1.00 91.88 287 GLY A O 1
ATOM 2412 N N . ASN A 1 288 ? 21.118 -9.105 -14.978 1.00 90.12 288 ASN A N 1
ATOM 2413 C CA . ASN A 1 288 ? 20.849 -10.493 -15.362 1.00 90.12 288 ASN A CA 1
ATOM 2414 C C . ASN A 1 288 ? 19.819 -10.611 -16.498 1.00 90.12 288 ASN A C 1
ATOM 2416 O O . ASN A 1 288 ? 19.765 -11.648 -17.152 1.00 90.12 288 ASN A O 1
ATOM 2420 N N . ASN A 1 289 ? 19.001 -9.576 -16.709 1.00 91.00 289 ASN A N 1
ATOM 2421 C CA . ASN A 1 289 ? 17.901 -9.567 -17.670 1.00 91.00 289 ASN A CA 1
ATOM 2422 C C . ASN A 1 289 ? 17.665 -8.147 -18.217 1.00 91.00 289 ASN A C 1
ATOM 2424 O O . ASN A 1 289 ? 16.645 -7.523 -17.931 1.00 91.00 289 ASN A O 1
ATOM 2428 N N . VAL A 1 290 ? 18.640 -7.623 -18.958 1.00 93.56 290 VAL A N 1
ATOM 2429 C CA . VAL A 1 290 ? 18.556 -6.309 -19.609 1.00 93.56 290 VAL A CA 1
ATOM 2430 C C . VAL A 1 290 ? 17.682 -6.439 -20.848 1.00 93.56 290 VAL A C 1
ATOM 2432 O O . VAL A 1 290 ? 18.013 -7.194 -21.761 1.00 93.56 290 VAL A O 1
ATOM 2435 N N . LYS A 1 291 ? 16.560 -5.722 -20.886 1.00 94.38 291 LYS A N 1
ATOM 2436 C CA . LYS A 1 291 ? 15.667 -5.724 -22.050 1.00 94.38 291 LYS A CA 1
ATOM 2437 C C . LYS A 1 291 ? 16.119 -4.658 -23.033 1.00 94.38 291 LYS A C 1
ATOM 2439 O O . LYS A 1 291 ? 16.097 -3.482 -22.686 1.00 94.38 291 LYS A O 1
ATOM 2444 N N . ILE A 1 292 ? 16.469 -5.074 -24.245 1.00 96.06 292 ILE A N 1
ATOM 2445 C CA . ILE A 1 292 ? 16.792 -4.184 -25.356 1.00 96.06 292 ILE A CA 1
ATOM 2446 C C . ILE A 1 292 ? 15.631 -4.174 -26.344 1.00 96.06 292 ILE A C 1
ATOM 2448 O O . ILE A 1 292 ? 15.113 -5.225 -26.731 1.00 96.06 292 ILE A O 1
ATOM 2452 N N . ILE A 1 293 ? 15.221 -2.979 -26.744 1.00 96.12 293 ILE A N 1
ATOM 2453 C CA . ILE A 1 293 ? 14.157 -2.741 -27.713 1.00 96.12 293 ILE A CA 1
ATOM 2454 C C . ILE A 1 293 ? 14.792 -2.152 -28.967 1.00 96.12 293 ILE A C 1
ATOM 2456 O O . ILE A 1 293 ? 15.534 -1.176 -28.890 1.00 96.12 293 ILE A O 1
ATOM 2460 N N . PHE A 1 294 ? 14.469 -2.741 -30.115 1.00 97.69 294 PHE A N 1
ATOM 2461 C CA . PHE A 1 294 ? 14.883 -2.265 -31.429 1.00 97.69 294 PHE A CA 1
ATOM 2462 C C . PHE A 1 294 ? 13.671 -1.673 -32.134 1.00 97.69 294 PHE A C 1
ATOM 2464 O O . PHE A 1 294 ? 12.687 -2.381 -32.384 1.00 97.69 294 PHE A O 1
ATOM 2471 N N . ALA A 1 295 ? 13.719 -0.384 -32.445 1.00 96.38 295 ALA A N 1
ATOM 2472 C CA . ALA A 1 295 ? 12.594 0.327 -33.039 1.00 96.38 295 ALA A CA 1
ATOM 2473 C C . ALA A 1 295 ? 13.025 1.265 -34.170 1.00 96.38 295 ALA A C 1
ATOM 2475 O O . ALA A 1 295 ? 14.200 1.588 -34.318 1.00 96.38 295 ALA A O 1
ATOM 2476 N N . ILE A 1 296 ? 12.049 1.707 -34.961 1.00 95.25 296 ILE A N 1
ATOM 2477 C CA . ILE A 1 296 ? 12.146 2.890 -35.818 1.00 95.25 296 ILE A CA 1
ATOM 2478 C C . ILE A 1 296 ? 11.122 3.917 -35.362 1.00 95.25 296 ILE A C 1
ATOM 2480 O O . ILE A 1 296 ? 9.992 3.574 -35.005 1.00 95.25 296 ILE A O 1
ATOM 2484 N N . HIS A 1 297 ? 11.530 5.176 -35.357 1.00 93.06 297 HIS A N 1
ATOM 2485 C CA . HIS A 1 297 ? 10.729 6.326 -34.987 1.00 93.06 297 HIS A CA 1
ATOM 2486 C C . HIS A 1 297 ? 10.639 7.296 -36.163 1.00 93.06 297 HIS A C 1
ATOM 2488 O O . HIS A 1 297 ? 11.515 7.344 -37.024 1.00 93.06 297 HIS A O 1
ATOM 2494 N N . ASN A 1 298 ? 9.543 8.052 -36.191 1.00 91.81 298 ASN A N 1
ATOM 2495 C CA . ASN A 1 298 ? 9.351 9.191 -37.076 1.00 91.81 298 ASN A CA 1
ATOM 2496 C C . ASN A 1 298 ? 8.728 10.331 -36.266 1.00 91.81 298 ASN A C 1
ATOM 2498 O O . ASN A 1 298 ? 7.570 10.269 -35.817 1.00 91.81 298 ASN A O 1
ATOM 2502 N N . GLU A 1 299 ? 9.537 11.349 -36.023 1.00 89.19 299 GLU A N 1
ATOM 2503 C CA . GLU A 1 299 ? 9.256 12.422 -35.083 1.00 89.19 299 GLU A CA 1
ATOM 2504 C C . GLU A 1 299 ? 9.318 13.801 -35.746 1.00 89.19 299 GLU A C 1
ATOM 2506 O O . GLU A 1 299 ? 9.645 13.963 -36.927 1.00 89.19 299 GLU A O 1
ATOM 2511 N N . GLY A 1 300 ? 8.916 14.815 -34.979 1.00 86.12 300 GLY A N 1
ATOM 2512 C CA . GLY A 1 300 ? 8.945 16.205 -35.413 1.00 86.12 300 GLY A CA 1
ATOM 2513 C C . GLY A 1 300 ? 8.177 16.448 -36.715 1.00 86.12 300 GLY A C 1
ATOM 2514 O O . GLY A 1 300 ? 7.123 15.861 -36.976 1.00 86.12 300 GLY A O 1
ATOM 2515 N N . LYS A 1 301 ? 8.720 17.333 -37.553 1.00 84.50 301 LYS A N 1
ATOM 2516 C CA . LYS A 1 301 ? 8.098 17.721 -38.827 1.00 84.50 301 LYS A CA 1
ATOM 2517 C C . LYS A 1 301 ? 8.041 16.563 -39.825 1.00 84.50 301 LYS A C 1
ATOM 2519 O O . LYS A 1 301 ? 7.109 16.505 -40.629 1.00 84.50 301 LYS A O 1
ATOM 2524 N N . THR A 1 302 ? 8.985 15.619 -39.756 1.00 86.25 302 THR A N 1
ATOM 2525 C CA . THR A 1 302 ? 9.050 14.489 -40.696 1.00 86.25 302 THR A CA 1
ATOM 2526 C C . THR A 1 302 ? 7.859 13.545 -40.586 1.00 86.25 302 THR A C 1
ATOM 2528 O O . THR A 1 302 ? 7.480 12.942 -41.587 1.00 86.25 302 THR A O 1
ATOM 2531 N N . ARG A 1 303 ? 7.163 13.519 -39.442 1.00 87.38 303 ARG A N 1
ATOM 2532 C CA . ARG A 1 303 ? 5.917 12.758 -39.273 1.00 87.38 303 ARG A CA 1
ATOM 2533 C C . ARG A 1 303 ? 4.810 13.216 -40.221 1.00 87.38 303 ARG A C 1
ATOM 2535 O O . ARG A 1 303 ? 4.075 12.391 -40.751 1.00 87.38 303 ARG A O 1
ATOM 2542 N N . ASN A 1 304 ? 4.709 14.523 -40.453 1.00 85.88 304 ASN A N 1
ATOM 2543 C CA . ASN A 1 304 ? 3.717 15.090 -41.370 1.00 85.88 304 ASN A CA 1
ATOM 2544 C C . ASN A 1 304 ? 4.155 14.943 -42.833 1.00 85.88 304 ASN A C 1
ATOM 2546 O O . ASN A 1 304 ? 3.319 14.801 -43.724 1.00 85.88 304 ASN A O 1
ATOM 2550 N N . ILE A 1 305 ? 5.468 14.968 -43.081 1.00 84.44 305 ILE A N 1
ATOM 2551 C CA . ILE A 1 305 ? 6.037 14.845 -44.427 1.00 84.44 305 ILE A CA 1
ATOM 2552 C C . ILE A 1 305 ? 6.010 13.388 -44.902 1.00 84.44 305 ILE A C 1
ATOM 2554 O O . ILE A 1 305 ? 5.753 13.165 -46.078 1.00 84.44 305 ILE A O 1
ATOM 2558 N N . PHE A 1 306 ? 6.220 12.412 -44.015 1.00 88.00 306 PHE A N 1
ATOM 2559 C CA . PHE A 1 306 ? 6.282 10.977 -44.323 1.00 88.00 306 PHE A CA 1
ATOM 2560 C C . PHE A 1 306 ? 5.404 10.148 -43.362 1.00 88.00 306 PHE A C 1
ATOM 2562 O O . PHE A 1 306 ? 5.922 9.312 -42.619 1.00 88.00 306 PHE A O 1
ATOM 2569 N N . PRO A 1 307 ? 4.075 10.359 -43.329 1.00 86.88 307 PRO A N 1
ATOM 2570 C CA . PRO A 1 307 ? 3.166 9.665 -42.407 1.00 86.88 307 PRO A CA 1
ATOM 2571 C C . PRO A 1 307 ? 3.127 8.136 -42.589 1.00 86.88 307 PRO A C 1
ATOM 2573 O O . PRO A 1 307 ? 2.633 7.415 -41.720 1.00 86.88 307 PRO A O 1
ATOM 2576 N N . GLU A 1 308 ? 3.630 7.630 -43.716 1.00 88.75 308 GLU A N 1
ATOM 2577 C CA . GLU A 1 308 ? 3.765 6.206 -44.016 1.00 88.75 308 GLU A CA 1
ATOM 2578 C C . GLU A 1 308 ? 4.838 5.529 -43.153 1.00 88.75 308 GLU A C 1
ATOM 2580 O O . GLU A 1 308 ? 4.719 4.344 -42.837 1.00 88.75 308 GLU A O 1
ATOM 2585 N N . ILE A 1 309 ? 5.862 6.279 -42.735 1.00 88.81 309 ILE A N 1
ATOM 2586 C CA . ILE A 1 309 ? 6.910 5.787 -41.841 1.00 88.81 309 ILE A CA 1
ATOM 2587 C C . ILE A 1 309 ? 6.399 5.970 -40.417 1.00 88.81 309 ILE A C 1
ATOM 2589 O O . ILE A 1 309 ? 6.516 7.043 -39.826 1.00 88.81 309 ILE A O 1
ATOM 2593 N N . LYS A 1 310 ? 5.761 4.928 -39.885 1.00 87.31 310 LYS A N 1
ATOM 2594 C CA . LYS A 1 310 ? 5.212 4.925 -38.526 1.00 87.31 310 LYS A CA 1
ATOM 2595 C C . LYS A 1 310 ? 6.233 4.402 -37.528 1.00 87.31 310 LYS A C 1
ATOM 2597 O O . LYS A 1 310 ? 7.084 3.585 -37.873 1.00 87.31 310 LYS A O 1
ATOM 2602 N N . HIS A 1 311 ? 6.081 4.832 -36.276 1.00 90.75 311 HIS A N 1
ATOM 2603 C CA . HIS A 1 311 ? 6.771 4.188 -35.167 1.00 90.75 311 HIS A CA 1
ATOM 2604 C C . HIS A 1 311 ? 6.476 2.685 -35.182 1.00 90.75 311 HIS A C 1
ATOM 2606 O O . HIS A 1 311 ? 5.315 2.274 -35.287 1.00 90.75 311 HIS A O 1
ATOM 2612 N N . ARG A 1 312 ? 7.528 1.878 -35.077 1.00 93.12 312 ARG A N 1
ATOM 2613 C CA . ARG A 1 312 ? 7.421 0.425 -35.040 1.00 93.12 312 ARG A CA 1
ATOM 2614 C C . ARG A 1 312 ? 8.528 -0.145 -34.174 1.00 93.12 312 ARG A C 1
ATOM 2616 O O . ARG A 1 312 ? 9.706 0.051 -34.458 1.00 93.12 312 ARG A O 1
ATOM 2623 N N . THR A 1 313 ? 8.142 -0.937 -33.184 1.00 95.31 313 THR A N 1
ATOM 2624 C CA . THR A 1 313 ? 9.047 -1.875 -32.524 1.00 95.31 313 THR A CA 1
ATOM 2625 C C . THR A 1 313 ? 9.226 -3.101 -33.413 1.00 95.31 313 THR A C 1
ATOM 2627 O O . THR A 1 313 ? 8.250 -3.753 -33.786 1.00 95.31 313 THR A O 1
ATOM 2630 N N . PHE A 1 314 ? 10.467 -3.413 -33.769 1.00 94.81 314 PHE A N 1
ATOM 2631 C CA . PHE A 1 314 ? 10.797 -4.617 -34.529 1.00 94.81 314 PHE A CA 1
ATOM 2632 C C . PHE A 1 314 ? 10.965 -5.817 -33.613 1.00 94.81 314 PHE A C 1
ATOM 2634 O O . PHE A 1 314 ? 10.478 -6.904 -33.919 1.00 94.81 314 PHE A O 1
ATOM 2641 N N . LYS A 1 315 ? 11.665 -5.613 -32.494 1.00 95.50 315 LYS A N 1
ATOM 2642 C CA . LYS A 1 315 ? 12.059 -6.694 -31.599 1.00 95.50 315 LYS A CA 1
ATOM 2643 C C . LYS A 1 315 ? 12.276 -6.179 -30.183 1.00 95.50 315 LYS A C 1
ATOM 2645 O O . LYS A 1 315 ? 12.718 -5.049 -29.977 1.00 95.50 315 LYS A O 1
ATOM 2650 N N . THR A 1 316 ? 11.999 -7.040 -29.214 1.00 95.75 316 THR A N 1
ATOM 2651 C CA . THR A 1 316 ? 12.425 -6.874 -27.825 1.00 95.75 316 THR A CA 1
ATOM 2652 C C . THR A 1 316 ? 13.121 -8.152 -27.401 1.00 95.75 316 THR A C 1
ATOM 2654 O O . THR A 1 316 ? 12.555 -9.235 -27.543 1.00 95.75 316 THR A O 1
ATOM 2657 N N . GLU A 1 317 ? 14.347 -8.036 -26.907 1.00 95.62 317 GLU A N 1
ATOM 2658 C CA . GLU A 1 317 ? 15.172 -9.181 -26.533 1.00 95.62 317 GLU A CA 1
ATOM 2659 C C . GLU A 1 317 ? 15.853 -8.944 -25.185 1.00 95.62 317 GLU A C 1
ATOM 2661 O O . GLU A 1 317 ? 16.166 -7.816 -24.809 1.00 95.62 317 GLU A O 1
ATOM 2666 N N . SER A 1 318 ? 16.038 -10.026 -24.437 1.00 95.12 318 SER A N 1
ATOM 2667 C CA . SER A 1 318 ? 16.638 -10.011 -23.109 1.00 95.12 318 SER A CA 1
ATOM 2668 C C . SER A 1 318 ? 18.087 -10.475 -23.171 1.00 95.12 318 SER A C 1
ATOM 2670 O O . SER A 1 318 ? 18.369 -11.574 -23.647 1.00 95.12 318 SER A O 1
ATOM 2672 N N . TYR A 1 319 ? 18.995 -9.680 -22.610 1.00 94.62 319 TYR A N 1
ATOM 2673 C CA . TYR A 1 319 ? 20.423 -9.967 -22.557 1.00 94.62 319 TYR A CA 1
ATOM 2674 C C . TYR A 1 319 ? 20.909 -10.067 -21.115 1.00 94.62 319 TYR A C 1
ATOM 2676 O O . TYR A 1 319 ? 20.524 -9.298 -20.233 1.00 94.62 319 TYR A O 1
ATOM 2684 N N . ARG A 1 320 ? 21.818 -11.011 -20.879 1.00 94.50 320 ARG A N 1
ATOM 2685 C CA . ARG A 1 320 ? 22.567 -11.098 -19.628 1.00 94.50 320 ARG A CA 1
ATOM 2686 C C . ARG A 1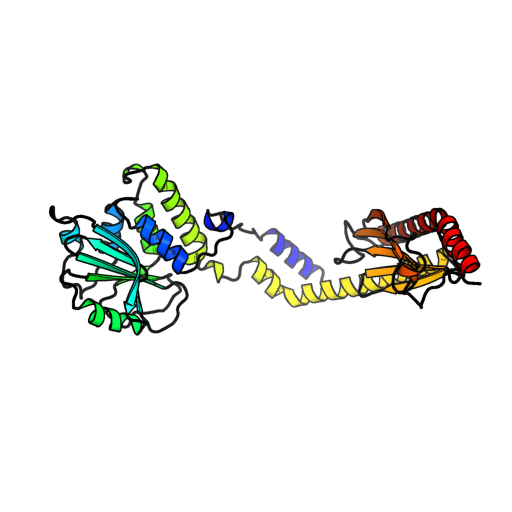 320 ? 23.828 -10.247 -19.763 1.00 94.50 320 ARG A C 1
ATOM 2688 O O . ARG A 1 320 ? 24.737 -10.616 -20.495 1.00 94.50 320 ARG A O 1
ATOM 2695 N N . MET A 1 321 ? 23.873 -9.112 -19.080 1.00 93.38 321 MET A N 1
ATOM 2696 C CA . MET A 1 321 ? 24.977 -8.147 -19.101 1.00 93.38 321 MET A CA 1
ATOM 2697 C C . MET A 1 321 ? 25.498 -7.945 -17.678 1.00 93.38 321 MET A C 1
ATOM 2699 O O . MET A 1 321 ? 25.444 -6.847 -17.136 1.00 93.38 321 MET A O 1
ATOM 2703 N N . ASN A 1 322 ? 25.908 -9.032 -17.022 1.00 92.44 322 ASN A N 1
ATOM 2704 C CA . ASN A 1 322 ? 26.216 -9.049 -15.587 1.00 92.44 322 ASN A CA 1
ATOM 2705 C C . ASN A 1 322 ? 27.692 -9.372 -15.271 1.00 92.44 322 ASN A C 1
ATOM 2707 O O . ASN A 1 322 ? 28.073 -9.391 -14.103 1.00 92.44 322 ASN A O 1
ATOM 2711 N N . ASP A 1 323 ? 28.510 -9.626 -16.293 1.00 93.88 323 ASP A N 1
ATOM 2712 C CA . ASP A 1 323 ? 29.962 -9.793 -16.198 1.00 93.88 323 ASP A CA 1
ATOM 2713 C C . ASP A 1 323 ? 30.652 -9.279 -17.472 1.00 93.88 323 ASP A C 1
ATOM 2715 O O . ASP A 1 323 ? 30.021 -9.143 -18.521 1.00 93.88 323 ASP A O 1
ATOM 2719 N N . SER A 1 324 ? 31.956 -8.998 -17.406 1.00 93.12 324 SER A N 1
ATOM 2720 C CA . SER A 1 324 ? 32.685 -8.375 -18.519 1.00 93.12 324 SER A CA 1
ATOM 2721 C C . SER A 1 324 ? 32.630 -9.176 -19.824 1.00 93.12 324 SER A C 1
ATOM 2723 O O . SER A 1 324 ? 32.572 -8.581 -20.899 1.00 93.12 324 SER A O 1
ATOM 2725 N N . LYS A 1 325 ? 32.639 -10.515 -19.753 1.00 93.38 325 LYS A N 1
ATOM 2726 C CA . LYS A 1 325 ? 32.609 -11.378 -20.941 1.00 93.38 325 LYS A CA 1
ATOM 2727 C C . LYS A 1 325 ? 31.242 -11.294 -21.617 1.00 93.38 325 LYS A C 1
ATOM 2729 O O . LYS A 1 325 ? 31.163 -11.011 -22.810 1.00 93.38 325 LYS A O 1
ATOM 2734 N N . SER A 1 326 ? 30.179 -11.476 -20.838 1.00 94.62 326 SER A N 1
ATOM 2735 C CA . SER A 1 326 ? 28.797 -11.394 -21.312 1.00 94.62 326 SER A CA 1
ATOM 2736 C C . SER A 1 326 ? 28.455 -10.010 -21.866 1.00 94.62 326 SER A C 1
ATOM 2738 O O . SER A 1 326 ? 27.786 -9.917 -22.893 1.00 94.62 326 SER A O 1
ATOM 2740 N N . ILE A 1 327 ? 28.970 -8.937 -21.254 1.00 95.44 327 ILE A N 1
ATOM 2741 C CA . ILE A 1 327 ? 28.812 -7.565 -21.751 1.00 95.44 327 ILE A CA 1
ATOM 2742 C C . ILE A 1 327 ? 29.417 -7.439 -23.152 1.00 95.44 327 ILE A C 1
ATOM 2744 O O . ILE A 1 327 ? 28.709 -7.064 -24.080 1.00 95.44 327 ILE A O 1
ATOM 2748 N N . ILE A 1 328 ? 30.694 -7.790 -23.335 1.00 93.00 328 ILE A N 1
ATOM 2749 C CA . ILE A 1 328 ? 31.378 -7.640 -24.630 1.00 93.00 328 ILE A CA 1
ATOM 2750 C C . ILE A 1 328 ? 30.692 -8.470 -25.723 1.00 93.00 328 ILE A C 1
ATOM 2752 O O . ILE A 1 328 ? 30.467 -7.978 -26.831 1.00 93.00 328 ILE A O 1
ATOM 2756 N N . GLU A 1 329 ? 30.341 -9.721 -25.423 1.00 94.38 329 GLU A N 1
ATOM 2757 C CA . GLU A 1 329 ? 29.656 -10.599 -26.376 1.00 94.38 329 GLU A CA 1
ATOM 2758 C C . GLU A 1 329 ? 28.287 -10.039 -26.785 1.00 94.38 329 GLU A C 1
ATOM 2760 O O . GLU A 1 329 ? 27.944 -10.042 -27.968 1.00 94.38 329 GLU A O 1
ATOM 2765 N N . ASN A 1 330 ? 27.505 -9.538 -25.826 1.00 97.12 330 ASN A N 1
ATOM 2766 C CA . ASN A 1 330 ? 26.144 -9.082 -26.093 1.00 97.12 330 ASN A CA 1
ATOM 2767 C C . ASN A 1 330 ? 26.084 -7.684 -26.711 1.00 97.12 330 ASN A C 1
ATOM 2769 O O . ASN A 1 330 ? 25.221 -7.463 -27.553 1.00 97.12 330 ASN A O 1
ATOM 2773 N N . LEU A 1 331 ? 27.023 -6.782 -26.402 1.00 96.62 331 LEU A N 1
ATOM 2774 C CA . LEU A 1 331 ? 27.132 -5.492 -27.095 1.00 96.62 331 LEU A CA 1
ATOM 2775 C C . LEU A 1 331 ? 27.263 -5.685 -28.610 1.00 96.62 331 LEU A C 1
ATOM 2777 O O . LEU A 1 331 ? 26.532 -5.063 -29.374 1.00 96.62 331 LEU A O 1
ATOM 2781 N N . ASN A 1 332 ? 28.131 -6.601 -29.050 1.00 94.81 332 ASN A N 1
ATOM 2782 C CA . ASN A 1 332 ? 28.283 -6.894 -30.476 1.00 94.81 332 ASN A CA 1
ATOM 2783 C C . ASN A 1 332 ? 26.995 -7.469 -31.080 1.00 94.81 332 ASN A C 1
ATOM 2785 O O . ASN A 1 332 ? 26.567 -7.013 -32.134 1.00 94.81 332 ASN A O 1
ATOM 2789 N N . LYS A 1 333 ? 26.334 -8.417 -30.401 1.00 97.12 333 LYS A N 1
ATOM 2790 C CA . LYS A 1 333 ? 25.061 -8.988 -30.879 1.00 97.12 333 LYS A CA 1
ATOM 2791 C C . LYS A 1 333 ? 23.965 -7.934 -31.031 1.00 97.12 333 LYS A C 1
ATOM 2793 O O . LYS A 1 333 ? 23.254 -7.956 -32.027 1.00 97.12 333 LYS A O 1
ATOM 2798 N N . ILE A 1 334 ? 23.848 -7.016 -30.070 1.00 97.62 334 ILE A N 1
ATOM 2799 C CA . ILE A 1 334 ? 22.886 -5.907 -30.115 1.00 97.62 334 ILE A CA 1
ATOM 2800 C C . ILE A 1 334 ? 23.139 -5.043 -31.357 1.00 97.62 334 ILE A C 1
ATOM 2802 O O . ILE A 1 334 ? 22.205 -4.723 -32.091 1.00 97.62 334 ILE A O 1
ATOM 2806 N N . VAL A 1 335 ? 24.399 -4.691 -31.623 1.00 97.31 335 VAL A N 1
ATOM 2807 C CA . VAL A 1 335 ? 24.750 -3.867 -32.787 1.00 97.31 335 VAL A CA 1
ATOM 2808 C C . VAL A 1 335 ? 24.509 -4.601 -34.105 1.00 97.31 335 VAL A C 1
ATOM 2810 O O . VAL A 1 335 ? 23.959 -4.002 -35.027 1.00 97.31 335 VAL A O 1
ATOM 2813 N N . GLU A 1 336 ? 24.873 -5.881 -34.202 1.00 97.62 336 GLU A N 1
ATOM 2814 C CA . GLU A 1 336 ? 24.613 -6.692 -35.400 1.00 97.62 336 GLU A CA 1
ATOM 2815 C C . GLU A 1 336 ? 23.113 -6.814 -35.695 1.00 97.62 336 GLU A C 1
ATOM 2817 O O . GLU A 1 336 ? 22.699 -6.659 -36.844 1.00 97.62 336 GLU A O 1
ATOM 2822 N N . GLU A 1 337 ? 22.289 -7.023 -34.666 1.00 97.94 337 GLU A N 1
ATOM 2823 C CA . GLU A 1 337 ? 20.836 -7.106 -34.827 1.00 97.94 337 GLU A CA 1
ATOM 2824 C C . GLU A 1 337 ? 20.254 -5.781 -35.334 1.00 97.94 337 GLU A C 1
ATOM 2826 O O . GLU A 1 337 ? 19.480 -5.768 -36.291 1.00 97.94 337 GLU A O 1
ATOM 2831 N N . MET A 1 338 ? 20.665 -4.650 -34.748 1.00 97.81 338 MET A N 1
ATOM 2832 C CA . MET A 1 338 ? 20.205 -3.338 -35.206 1.00 97.81 338 MET A CA 1
ATOM 2833 C C . MET A 1 338 ? 20.673 -3.032 -36.633 1.00 97.81 338 MET A C 1
ATOM 2835 O O . MET A 1 338 ? 19.919 -2.480 -37.434 1.00 97.81 338 MET A O 1
ATOM 2839 N N . TYR A 1 339 ? 21.903 -3.411 -36.979 1.00 97.44 339 TYR A N 1
ATOM 2840 C CA . TYR A 1 339 ? 22.424 -3.233 -38.330 1.00 97.44 339 TYR A CA 1
ATOM 2841 C C . TYR A 1 339 ? 21.629 -4.042 -39.358 1.00 97.44 339 TYR A C 1
ATOM 2843 O O . TYR A 1 339 ? 21.244 -3.504 -40.394 1.00 97.44 339 TYR A O 1
ATOM 2851 N N . LYS A 1 340 ? 21.299 -5.299 -39.042 1.00 97.75 340 LYS A N 1
ATOM 2852 C CA . LYS A 1 340 ? 20.437 -6.140 -39.878 1.00 97.75 340 LYS A CA 1
ATOM 2853 C C . LYS A 1 340 ? 19.049 -5.522 -40.067 1.00 97.75 340 LYS A C 1
ATOM 2855 O O . LYS A 1 340 ? 18.573 -5.434 -41.195 1.00 97.75 340 LYS A O 1
ATOM 2860 N N . ILE A 1 341 ? 18.425 -5.048 -38.985 1.00 96.94 341 ILE A N 1
ATOM 2861 C CA . ILE A 1 341 ? 17.137 -4.342 -39.054 1.00 96.94 341 ILE A CA 1
ATOM 2862 C C . ILE A 1 341 ? 17.247 -3.129 -39.983 1.00 96.94 341 ILE A C 1
ATOM 2864 O O . ILE A 1 341 ? 16.370 -2.914 -40.819 1.00 96.94 341 ILE A O 1
ATOM 2868 N N . ALA A 1 342 ? 18.321 -2.348 -39.876 1.00 95.69 342 ALA A N 1
ATOM 2869 C CA . ALA A 1 342 ? 18.513 -1.190 -40.733 1.00 95.69 342 ALA A CA 1
ATOM 2870 C C . ALA A 1 342 ? 18.674 -1.582 -42.211 1.00 95.69 342 ALA A C 1
ATOM 2872 O O . ALA A 1 342 ? 17.988 -1.016 -43.062 1.00 95.69 342 ALA A O 1
ATOM 2873 N N . GLU A 1 343 ? 19.526 -2.559 -42.526 1.00 95.50 343 GLU A N 1
ATOM 2874 C CA . GLU A 1 343 ? 19.728 -3.085 -43.886 1.00 95.50 343 GLU A CA 1
ATOM 2875 C C . GLU A 1 343 ? 18.405 -3.524 -44.534 1.00 95.50 343 GLU A C 1
ATOM 2877 O O . GLU A 1 343 ? 18.103 -3.124 -45.657 1.00 95.50 343 GLU A O 1
ATOM 2882 N N . GLU A 1 344 ? 17.568 -4.257 -43.796 1.00 95.38 344 GLU A N 1
ATOM 2883 C CA . GLU A 1 344 ? 16.282 -4.770 -44.286 1.00 95.38 344 GLU A CA 1
ATOM 2884 C C . GLU A 1 344 ? 15.234 -3.673 -44.554 1.00 95.38 344 GLU A C 1
ATOM 2886 O O . GLU A 1 344 ? 14.294 -3.894 -45.319 1.00 95.38 344 GLU A O 1
ATOM 2891 N N . ASN A 1 345 ? 15.360 -2.494 -43.933 1.00 94.44 345 ASN A N 1
ATOM 2892 C CA . ASN A 1 345 ? 14.329 -1.447 -43.980 1.00 94.44 345 ASN A CA 1
ATOM 2893 C C . ASN A 1 345 ? 14.767 -0.168 -44.716 1.00 94.44 345 ASN A C 1
ATOM 2895 O O . ASN A 1 345 ? 13.914 0.609 -45.157 1.00 94.44 345 ASN A O 1
ATOM 2899 N N . ASN A 1 346 ? 16.073 0.053 -44.896 1.00 94.12 346 ASN A N 1
ATOM 2900 C CA . ASN A 1 346 ? 16.618 1.283 -45.473 1.00 94.12 346 ASN A CA 1
ATOM 2901 C C . ASN A 1 346 ? 16.089 1.579 -46.881 1.00 94.12 346 ASN A C 1
ATOM 2903 O O . ASN A 1 346 ? 15.718 2.718 -47.151 1.00 94.12 346 ASN A O 1
ATOM 2907 N N . GLU A 1 347 ? 16.021 0.583 -47.769 1.00 92.75 347 GLU A N 1
ATOM 2908 C CA . GLU A 1 347 ? 15.564 0.792 -49.151 1.00 92.75 347 GLU A CA 1
ATOM 2909 C C . GLU A 1 347 ? 14.100 1.256 -49.204 1.00 92.75 347 GLU A C 1
ATOM 2911 O O . GLU A 1 347 ? 13.753 2.182 -49.942 1.00 92.75 347 GLU A O 1
ATOM 2916 N N . ALA A 1 348 ? 13.237 0.658 -48.378 1.00 90.94 348 ALA A N 1
ATOM 2917 C CA . ALA A 1 348 ? 11.830 1.035 -48.298 1.00 90.94 348 ALA A CA 1
ATOM 2918 C C . ALA A 1 348 ? 11.662 2.480 -47.799 1.00 90.94 348 ALA A C 1
ATOM 2920 O O . ALA A 1 348 ? 10.881 3.246 -48.368 1.00 90.94 348 ALA A O 1
ATOM 2921 N N . ILE A 1 349 ? 12.433 2.871 -46.780 1.00 92.00 349 ILE A N 1
ATOM 2922 C CA . ILE A 1 349 ? 12.445 4.237 -46.241 1.00 92.00 349 ILE A CA 1
ATOM 2923 C C . ILE A 1 349 ? 12.972 5.228 -47.287 1.00 92.00 349 ILE A C 1
ATOM 2925 O O . ILE A 1 349 ? 12.330 6.245 -47.555 1.00 92.00 349 ILE A O 1
ATOM 2929 N N . ASP A 1 350 ? 14.095 4.909 -47.936 1.00 92.44 350 ASP A N 1
ATOM 2930 C CA . ASP A 1 350 ? 14.704 5.740 -48.977 1.00 92.44 350 ASP A CA 1
ATOM 2931 C C . ASP A 1 350 ? 13.739 5.958 -50.155 1.00 92.44 350 ASP A C 1
ATOM 2933 O O . ASP A 1 350 ? 13.642 7.069 -50.685 1.00 92.44 350 ASP A O 1
ATOM 2937 N N . LYS A 1 351 ? 12.956 4.936 -50.527 1.00 91.19 351 LYS A N 1
ATOM 2938 C CA . LYS A 1 351 ? 11.930 5.031 -51.573 1.00 91.19 351 LYS A CA 1
ATOM 2939 C C . LYS A 1 351 ? 10.805 5.997 -51.199 1.00 91.19 351 LYS A C 1
ATOM 2941 O O . LYS A 1 351 ? 10.430 6.817 -52.038 1.00 91.19 351 LYS A O 1
ATOM 2946 N N . VAL A 1 352 ? 10.299 5.935 -49.963 1.00 88.56 352 VAL A N 1
ATOM 2947 C CA . VAL A 1 352 ? 9.258 6.854 -49.458 1.00 88.56 352 VAL A CA 1
ATOM 2948 C C . VAL A 1 352 ? 9.772 8.297 -49.424 1.00 88.56 352 VAL A C 1
ATOM 2950 O O . VAL A 1 352 ? 9.083 9.224 -49.861 1.00 88.56 352 VAL A O 1
ATOM 2953 N N . ILE A 1 353 ? 11.011 8.498 -48.968 1.00 87.44 353 ILE A N 1
ATOM 2954 C CA . ILE A 1 353 ? 11.635 9.825 -48.937 1.00 87.44 353 ILE A CA 1
ATOM 2955 C C . ILE A 1 353 ? 11.847 10.358 -50.363 1.00 87.44 353 ILE A C 1
ATOM 2957 O O . ILE A 1 353 ? 11.533 11.515 -50.662 1.00 87.44 353 ILE A O 1
ATOM 2961 N N . GLY A 1 354 ? 12.354 9.516 -51.265 1.00 85.12 354 GLY A N 1
ATOM 2962 C CA . GLY A 1 354 ? 12.631 9.867 -52.655 1.00 85.12 354 GLY A CA 1
ATOM 2963 C C . GLY A 1 354 ? 11.380 10.183 -53.478 1.00 85.12 354 GLY A C 1
ATOM 2964 O O . GLY A 1 354 ? 11.412 11.108 -54.293 1.00 85.12 354 GLY A O 1
ATOM 2965 N N . SER A 1 355 ? 10.269 9.466 -53.268 1.00 79.81 355 SER A N 1
ATOM 2966 C CA . SER A 1 355 ? 9.018 9.696 -54.003 1.00 79.81 355 SER A CA 1
ATOM 2967 C C . SER A 1 355 ? 8.384 11.044 -53.667 1.00 79.81 355 SER A C 1
ATOM 2969 O O . SER A 1 355 ? 7.928 11.740 -54.571 1.00 79.81 355 SER A O 1
ATOM 2971 N N . ARG A 1 356 ? 8.411 11.462 -52.395 1.00 72.50 356 ARG A N 1
ATOM 2972 C CA . ARG A 1 356 ? 7.850 12.758 -51.979 1.00 72.50 356 ARG A CA 1
ATOM 2973 C C . ARG A 1 356 ? 8.762 13.942 -52.307 1.00 72.50 356 ARG A C 1
ATOM 2975 O O . ARG A 1 356 ? 8.254 14.990 -52.692 1.00 72.50 356 ARG A O 1
ATOM 2982 N N . LYS A 1 357 ? 10.094 13.777 -52.297 1.00 65.25 357 LYS A N 1
ATOM 2983 C CA . LYS A 1 357 ? 11.026 14.815 -52.801 1.00 65.25 357 LYS A CA 1
ATOM 2984 C C . LYS A 1 357 ? 10.776 15.180 -54.274 1.00 65.25 357 LYS A C 1
ATOM 2986 O O . LYS A 1 357 ? 11.072 16.303 -54.669 1.00 65.25 357 LYS A O 1
ATOM 2991 N N . LYS A 1 358 ? 10.229 14.259 -55.079 1.00 61.53 358 LYS A N 1
ATOM 2992 C CA . LYS A 1 358 ? 9.857 14.500 -56.486 1.00 61.53 358 LYS A CA 1
ATOM 2993 C C . LYS A 1 358 ? 8.491 15.174 -56.675 1.00 61.53 358 LYS A C 1
ATOM 2995 O O . LYS A 1 358 ? 8.235 15.645 -57.769 1.00 61.53 358 LYS A O 1
ATOM 3000 N N . GLN A 1 359 ? 7.634 15.207 -55.652 1.00 57.03 359 GLN A N 1
ATOM 3001 C CA . GLN A 1 359 ? 6.303 15.835 -55.711 1.00 57.03 359 GLN A CA 1
ATOM 3002 C C . GLN A 1 359 ? 6.296 17.297 -55.227 1.00 57.03 359 GLN A C 1
ATOM 3004 O O . GLN A 1 359 ? 5.300 17.989 -55.399 1.00 57.03 359 GLN A O 1
ATOM 3009 N N . VAL A 1 360 ? 7.387 17.751 -54.597 1.00 52.16 360 VAL A N 1
ATOM 3010 C CA . VAL A 1 360 ? 7.547 19.108 -54.027 1.00 52.16 360 VAL A CA 1
ATOM 3011 C C . VAL A 1 360 ? 8.518 19.973 -54.861 1.00 52.16 360 VAL A C 1
ATOM 3013 O O . VAL A 1 360 ? 8.761 21.131 -54.534 1.00 52.16 360 VAL A O 1
ATOM 3016 N N . LYS A 1 361 ? 9.073 19.418 -55.945 1.00 42.50 361 LYS A N 1
ATOM 3017 C CA . LYS A 1 361 ? 9.721 20.169 -57.032 1.00 42.50 361 LYS A CA 1
ATOM 3018 C C . LYS A 1 361 ? 8.732 20.319 -58.170 1.00 42.50 361 LYS A C 1
ATOM 3020 O O . LYS A 1 361 ? 8.769 21.391 -58.807 1.00 42.50 361 LYS A O 1
#

Sequence (361 aa):
MKAELEKIDRKLKRIRIKKMPNTFLSIINKKFDEVTISRCLAFLLNPQNTTTKIIKELLNVSKIPEDEKNFCELLENENTYFENIELEEAISERSRIDIKIEFSTFVIVIENKINSMENDIQSVKYEKDLERNIKPIKYICIKPKYNPTIMVNEKFAHVTYSQIVEILKNVTKYDLKEQENYCFIEDFIKHVEGYLMNEAQLEITEDVEVYIDNQKIIDTMISNYKKQSEVIAEKLEEIVKRKFGENFEVYTNNKWKCIQIWKKSWTNEQYSGIHYEILWNEDGIIGNNVKIIFAIHNEGKTRNIFPEIKHRTFKTESYRMNDSKSIIENLNKIVEEMYKIAEENNEAIDKVIGSRKKQVK

Foldseek 3Di:
DVVVVVVLVVLVVVDDPDDQDDFPCNVVVHDPDQLNVLVLVLCDCPCQNWHCLLVLLVLVLQDDPPQPDSVNVVCVDPQKDWDDKDAQDDLDPPATFGIWTDIPAAIETEAEDEPDQDACPSLVVCCVSCVPPPHHYQAEYEYAPPRPHDHPDPSYGYDYVVSSLVSLVPDALVNTPHSVSNVSSVSSSSCCVRPRHPPVVVDCGSVNVSCVVCVVVVVVVVVVVLVVLVVLLVVLQVLLCVVVDDQKDWDQDPVQQKIWIDGPPDPAPVSAAWTWIWHWDPVGDAAQWIKTWIWIPGGDPNCVLQVVRHIDTPDIGTAHRHDPVSSVVVSNVSSVVNVVVCVVCVVVVVVSRVVSVVVVD

Nearest PDB structures (foldseek):
  1xmx-assembly1_A  TM=5.033E-01  e=1.782E-01  Vibrio cholerae
  8gy8-assembly1_B  TM=3.652E-01  e=1.782E-01  Pyrococcus furiosus DSM 3638
  8ibx-assembly1_C  TM=2.254E-01  e=1.425E-01  Bombyx mori
  3ue8-assembly2_B  TM=1.789E-01  e=5.766E-01  Homo sapiens
  6yfe-assembly1_AA  TM=3.971E-01  e=7.986E+00  Beihai levi-like virus 19

Radius of gyration: 34.84 Å; Cα contacts (8 Å, |Δi|>4): 495; chains: 1; bounding box: 73×42×96 Å

pLDDT: mean 86.6, std 10.78, range [42.5, 97.94]